Protein 2FS2 (pdb70)

Sequence (262 aa):
SLSHKAWQNAHAYENDACAKALGIDIISDEGFAVVTTVTAQLNGHQSCHGGQLFSLADTAFAYACNSQGLAAVASACTIDFLRPGFAGDTLTATAQVRHQGKQTGVYDIEIVNQQQKTVALFRGKSHRSLSHKAWQNAHAYENDACAKALGIDIISDEGFAVVTTVTAQLNGHQSCHGGQLFSLADTAFAYACNSQGLAAVASACTIDFLRPGFAGDTLTATAQVRHQGKQTGVYDIEIVNQQQKTVALFRGKSHRIGGTIT

B-factor: mean 32.92, std 13.06, range [12.02, 84.63]

InterPro domains:
  IPR003736 Phenylacetic acid degradation-related domain [TIGR00369] (18-130)
  IPR006683 Thioesterase domain [PF03061] (49-122)
  IPR011973 Phenylacetic acid degradation protein PaaD [TIGR02286] (19-132)
  IPR029069 HotDog domain superfamily [SSF54637] (5-131)
  IPR052723 Acyl-coenzyme A thioesterase PaaI [PTHR42856] (1-132)

Radius of gyration: 18.3 Å; Cα contacts (8 Å, |Δi|>4): 613; chains: 2; bounding box: 58×35×48 Å

Organism: Escherichia coli (strain K12) (NCBI:txid83333)

Nearest PDB structures (foldseek):
  1psu-assembly1_A  TM=1.007E+00  e=3.089E-24  Escherichia coli
  2fs2-assembly1_B  TM=8.801E-01  e=6.691E-21  Escherichia coli
  3lbe-assembly1_B  TM=9.607E-01  e=5.695E-11  Streptococcus mutans UA159
  4zrb-assembly2_G  TM=9.697E-01  e=2.089E-10  Streptococcus pneumoniae TIGR4
  4xy5-assembly1_A  TM=9.789E-01  e=3.352E-10  Streptococcus pneumoniae TIGR4

Solvent-accessible surface area: 12978 Å² total

Structure (mmCIF, N/CA/C/O backbone):
data_2FS2
#
_entry.id   2FS2
#
_cell.length_a   69.847
_cell.length_b   69.847
_cell.length_c   117.168
_cell.angle_alpha   90.00
_cell.angle_beta   90.00
_cell.angle_gamma   120.00
#
_symmetry.space_group_name_H-M   'P 31 2 1'
#
loop_
_entity.id
_entity.type
_entity.pdbx_description
1 polymer 'Phenylacetic acid degradation protein paaI'
2 non-polymer 'SULFATE ION'
3 water water
#
loop_
_atom_site.group_PDB
_atom_site.id
_atom_site.type_symbol
_atom_site.label_atom_id
_atom_site.label_alt_id
_atom_site.label_comp_id
_atom_site.label_asym_id
_atom_site.label_entity_id
_atom_site.label_seq_id
_atom_site.pdbx_PDB_ins_code
_atom_site.Cartn_x
_atom_site.Cartn_y
_atom_site.Cartn_z
_atom_site.occupancy
_atom_site.B_iso_or_equiv
_atom_site.auth_seq_id
_atom_site.auth_comp_id
_atom_site.auth_asym_id
_atom_site.auth_atom_id
_atom_site.pdbx_PDB_model_num
ATOM 1 N N . SER A 1 1 ? 23.211 50.643 79.551 1.00 46.68 0 SER A N 1
ATOM 2 C CA . SER A 1 1 ? 23.105 52.173 79.479 1.00 49.48 0 SER A CA 1
ATOM 3 C C . SER A 1 1 ? 21.704 52.746 79.038 1.00 46.84 0 SER A C 1
ATOM 4 O O . SER A 1 1 ? 20.634 52.422 79.632 1.00 45.58 0 SER A O 1
ATOM 7 N N . LEU A 1 2 ? 21.761 53.608 78.008 1.00 43.63 1 LEU A N 1
ATOM 8 C CA . LEU A 1 2 ? 20.667 53.796 77.068 1.00 40.63 1 LEU A CA 1
ATOM 9 C C . LEU A 1 2 ? 20.044 52.447 76.706 1.00 37.24 1 LEU A C 1
ATOM 10 O O . LEU A 1 2 ? 18.845 52.321 76.619 1.00 33.70 1 LEU A O 1
ATOM 15 N N . SER A 1 3 ? 20.881 51.450 76.417 1.00 34.74 2 SER A N 1
ATOM 16 C CA . SER A 1 3 ? 20.282 50.201 75.978 1.00 33.36 2 SER A CA 1
ATOM 17 C C . SER A 1 3 ? 19.621 49.389 77.109 1.00 33.02 2 SER A C 1
ATOM 18 O O . SER A 1 3 ? 18.710 48.518 76.843 1.00 28.72 2 SER A O 1
ATOM 21 N N . HIS A 1 4 ? 20.047 49.690 78.356 1.00 33.13 3 HIS A N 1
ATOM 22 C CA . HIS A 1 4 ? 19.405 49.094 79.533 1.00 33.78 3 HIS A CA 1
ATOM 23 C C . HIS A 1 4 ? 18.023 49.751 79.743 1.00 32.13 3 HIS A C 1
ATOM 24 O O . HIS A 1 4 ? 17.062 49.062 80.029 1.00 31.32 3 HIS A O 1
ATOM 31 N N . LYS A 1 5 ? 17.982 51.067 79.597 1.00 29.79 4 LYS A N 1
ATOM 32 C CA . LYS A 1 5 ? 16.758 51.860 79.717 1.00 31.19 4 LYS A CA 1
ATOM 33 C C . LYS A 1 5 ? 15.774 51.344 78.623 1.00 30.09 4 LYS A C 1
ATOM 34 O O . LYS A 1 5 ? 14.619 51.029 78.957 1.00 30.09 4 LYS A O 1
ATOM 40 N N . ALA A 1 6 ? 16.248 51.232 77.361 1.00 26.84 5 ALA A N 1
ATOM 41 C CA . ALA A 1 6 ? 15.437 50.729 76.276 1.00 26.50 5 ALA A CA 1
ATOM 42 C C . ALA A 1 6 ? 14.956 49.315 76.585 1.00 26.00 5 ALA A C 1
ATOM 43 O O . ALA A 1 6 ? 13.767 48.953 76.384 1.00 22.56 5 ALA A O 1
ATOM 45 N N . TRP A 1 7 ? 15.875 48.487 77.069 1.00 24.08 6 TRP A N 1
ATOM 46 C CA . TRP A 1 7 ? 15.428 47.162 77.484 1.00 25.91 6 TRP A CA 1
ATOM 47 C C . TRP A 1 7 ? 14.271 47.174 78.564 1.00 25.22 6 TRP A C 1
ATOM 48 O O . TRP A 1 7 ? 13.334 46.347 78.523 1.00 27.07 6 TRP A O 1
ATOM 59 N N . GLN A 1 8 ? 14.402 48.020 79.577 1.00 25.16 7 GLN A N 1
ATOM 60 C CA . GLN A 1 8 ? 13.373 48.200 80.641 1.00 26.90 7 GLN A CA 1
ATOM 61 C C . GLN A 1 8 ? 12.002 48.664 80.135 1.00 25.44 7 GLN A C 1
ATOM 62 O O . GLN A 1 8 ? 11.045 48.130 80.538 1.00 24.87 7 GLN A O 1
ATOM 68 N N . ASN A 1 9 ? 11.976 49.673 79.258 1.00 26.18 8 ASN A N 1
ATOM 69 C CA . ASN A 1 9 ? 10.829 50.056 78.452 1.00 26.86 8 ASN A CA 1
ATOM 70 C C . ASN A 1 9 ? 10.164 48.876 77.768 1.00 26.68 8 ASN A C 1
ATOM 71 O O . ASN A 1 9 ? 8.944 48.662 77.897 1.00 27.27 8 ASN A O 1
ATOM 76 N N . ALA A 1 10 ? 10.965 48.079 77.053 1.00 26.30 9 ALA A N 1
ATOM 77 C CA . ALA A 1 10 ? 10.401 47.010 76.274 1.00 26.63 9 ALA A CA 1
ATOM 78 C C . ALA A 1 10 ? 9.896 45.973 77.280 1.00 26.63 9 ALA A C 1
ATOM 79 O O . ALA A 1 10 ? 8.826 45.427 77.104 1.00 25.30 9 ALA A O 1
ATOM 81 N N . HIS A 1 11 ? 10.666 45.741 78.328 1.00 26.61 10 HIS A N 1
ATOM 82 C CA . HIS A 1 11 ? 10.205 44.810 79.363 1.00 28.06 10 HIS A CA 1
ATOM 83 C C . HIS A 1 11 ? 8.869 45.263 80.059 1.00 28.67 10 HIS A C 1
ATOM 84 O O . HIS A 1 11 ? 7.965 44.457 80.269 1.00 26.57 10 HIS A O 1
ATOM 91 N N . ALA A 1 12 ? 8.735 46.558 80.362 1.00 28.03 11 ALA A N 1
ATOM 92 C CA . ALA A 1 12 ? 7.513 47.054 80.991 1.00 28.21 11 ALA A CA 1
ATOM 93 C C . ALA A 1 12 ? 6.320 46.927 80.026 1.00 28.38 11 ALA A C 1
ATOM 94 O O . ALA A 1 12 ? 5.196 46.631 80.435 1.00 28.16 11 ALA A O 1
ATOM 104 N N . TYR A 1 14 ? 6.123 44.598 77.551 1.00 30.45 13 TYR A N 1
ATOM 105 C CA . TYR A 1 14 ? 5.677 43.212 77.497 1.00 31.91 13 TYR A CA 1
ATOM 106 C C . TYR A 1 14 ? 4.780 42.904 78.757 1.00 29.80 13 TYR A C 1
ATOM 107 O O . TYR A 1 14 ? 3.744 42.274 78.717 1.00 26.73 13 TYR A O 1
ATOM 116 N N . GLU A 1 15 ? 5.139 43.410 79.907 1.00 29.45 14 GLU A N 1
ATOM 117 C CA . GLU A 1 15 ? 4.333 42.997 81.025 1.00 31.41 14 GLU A CA 1
ATOM 118 C C . GLU A 1 15 ? 2.918 43.551 80.992 1.00 30.73 14 GLU A C 1
ATOM 119 O O . GLU A 1 15 ? 1.965 42.859 81.387 1.00 28.46 14 GLU A O 1
ATOM 125 N N . ASN A 1 16 ? 2.818 44.795 80.548 1.00 28.69 15 ASN A N 1
ATOM 126 C CA . ASN A 1 16 ? 1.537 45.419 80.494 1.00 29.94 15 ASN A CA 1
ATOM 127 C C . ASN A 1 16 ? 0.654 44.722 79.471 1.00 28.37 15 ASN A C 1
ATOM 128 O O . ASN A 1 16 ? -0.520 44.524 79.709 1.00 28.07 15 ASN A O 1
ATOM 133 N N . ASP A 1 17 ? 1.222 44.346 78.337 1.00 27.91 16 ASP A N 1
ATOM 134 C CA . ASP A 1 17 ? 0.548 43.602 77.302 1.00 29.33 16 ASP A CA 1
ATOM 135 C C . ASP A 1 17 ? 0.081 42.244 77.789 1.00 28.86 16 ASP A C 1
ATOM 136 O O . ASP A 1 17 ? -1.035 41.839 77.449 1.00 29.50 16 ASP A O 1
ATOM 141 N N . ALA A 1 18 ? 0.866 41.549 78.613 1.00 28.91 17 ALA A N 1
ATOM 142 C CA . ALA A 1 18 ? 0.385 40.276 79.130 1.00 29.23 17 ALA A CA 1
ATOM 143 C C . ALA A 1 18 ? -0.818 40.466 80.094 1.00 32.08 17 ALA A C 1
ATOM 144 O O . ALA A 1 18 ? -1.810 39.750 80.048 1.00 33.60 17 ALA A O 1
ATOM 146 N N . CYS A 1 19 ? -0.796 41.469 80.947 1.00 33.52 18 CYS A N 1
ATOM 147 C CA . CYS A 1 19 ? -1.999 41.668 81.721 1.00 35.84 18 CYS A CA 1
ATOM 148 C C . CYS A 1 19 ? -3.230 42.041 80.880 1.00 33.84 18 CYS A C 1
ATOM 149 O O . CYS A 1 19 ? -4.357 41.692 81.229 1.00 33.54 18 CYS A O 1
ATOM 152 N N . ALA A 1 20 ? -3.010 42.776 79.815 1.00 32.48 19 ALA A N 1
ATOM 153 C CA . ALA A 1 20 ? -4.122 43.241 78.989 1.00 33.02 19 ALA A CA 1
ATOM 154 C C . ALA A 1 20 ? -4.724 42.036 78.303 1.00 32.75 19 ALA A C 1
ATOM 155 O O . ALA A 1 20 ? -5.932 41.875 78.280 1.00 32.58 19 ALA A O 1
ATOM 157 N N . LYS A 1 21 ? -3.869 41.231 77.686 1.00 33.08 20 LYS A N 1
ATOM 158 C CA . LYS A 1 21 ? -4.298 39.982 77.090 1.00 35.28 20 LYS A CA 1
ATOM 159 C C . LYS A 1 21 ? -5.180 39.220 78.085 1.00 35.59 20 LYS A C 1
ATOM 160 O O . LYS A 1 21 ? -6.285 38.820 77.752 1.00 36.27 20 LYS A O 1
ATOM 166 N N . ALA A 1 22 ? -4.731 39.101 79.317 1.00 36.93 21 ALA A N 1
ATOM 167 C CA . ALA A 1 22 ? -5.363 38.174 80.238 1.00 38.75 21 ALA A CA 1
ATOM 168 C C . ALA A 1 22 ? -6.663 38.783 80.697 1.00 39.67 21 ALA A C 1
ATOM 169 O O . ALA A 1 22 ? -7.529 38.068 81.228 1.00 41.16 21 ALA A O 1
ATOM 171 N N . LEU A 1 23 ? -6.812 40.095 80.527 1.00 37.42 22 LEU A N 1
ATOM 172 C CA . LEU A 1 23 ? -8.076 40.721 80.900 1.00 36.78 22 LEU A CA 1
ATOM 173 C C . LEU A 1 23 ? -8.996 40.938 79.712 1.00 35.55 22 LEU A C 1
ATOM 174 O O . LEU A 1 23 ? -10.087 41.503 79.910 1.00 37.49 22 LEU A O 1
ATOM 179 N N . GLY A 1 24 ? -8.540 40.655 78.478 1.00 33.26 23 GLY A N 1
ATOM 180 C CA . GLY A 1 24 ? -9.266 41.028 77.275 1.00 32.51 23 GLY A CA 1
ATOM 181 C C . GLY A 1 24 ? -9.299 42.537 76.950 1.00 32.99 23 GLY A C 1
ATOM 182 O O . GLY A 1 24 ? -10.303 43.067 76.488 1.00 31.84 23 GLY A O 1
ATOM 183 N N . ILE A 1 25 ? -8.172 43.228 77.112 1.00 30.39 24 ILE A N 1
ATOM 184 C CA . ILE A 1 25 ? -8.140 44.639 76.900 1.00 27.89 24 ILE A CA 1
ATOM 185 C C . ILE A 1 25 ? -7.407 44.915 75.623 1.00 28.71 24 ILE A C 1
ATOM 186 O O . ILE A 1 25 ? -6.341 44.335 75.352 1.00 27.96 24 ILE A O 1
ATOM 191 N N . ASP A 1 26 ? -8.014 45.726 74.779 1.00 28.32 25 ASP A N 1
ATOM 192 C CA . ASP A 1 26 ? -7.378 46.167 73.545 1.00 30.91 25 ASP A CA 1
ATOM 193 C C . ASP A 1 26 ? -6.979 47.669 73.569 1.00 30.70 25 ASP A C 1
ATOM 194 O O . ASP A 1 26 ? -7.815 48.502 74.051 1.00 29.75 25 ASP A O 1
ATOM 199 N N . ILE A 1 27 ? -5.774 48.006 73.016 1.00 29.94 26 ILE A N 1
ATOM 200 C CA . ILE A 1 27 ? -5.409 49.397 72.737 1.00 27.14 26 ILE A CA 1
ATOM 201 C C . ILE A 1 27 ? -6.108 49.968 71.552 1.00 27.75 26 ILE A C 1
ATOM 202 O O . ILE A 1 27 ? -6.006 49.443 70.492 1.00 27.27 26 ILE A O 1
ATOM 207 N N . ILE A 1 28 ? -6.819 51.095 71.726 1.00 27.06 27 ILE A N 1
ATOM 208 C CA . ILE A 1 28 ? -7.420 51.798 70.614 1.00 29.32 27 ILE A CA 1
ATOM 209 C C . ILE A 1 28 ? -6.622 53.005 70.147 1.00 27.12 27 ILE A C 1
ATOM 210 O O . ILE A 1 28 ? -6.723 53.399 68.994 1.00 27.55 27 ILE A O 1
ATOM 215 N N . SER A 1 29 ? -5.932 53.676 71.051 1.00 26.39 28 SER A N 1
ATOM 216 C CA . SER A 1 29 ? -5.298 54.975 70.688 1.00 25.98 28 SER A CA 1
ATOM 217 C C . SER A 1 29 ? -4.283 55.251 71.788 1.00 25.22 28 SER A C 1
ATOM 218 O O . SER A 1 29 ? -4.491 54.937 72.965 1.00 23.84 28 SER A O 1
ATOM 229 N N . ASP A 1 31 ? -0.578 57.698 72.790 1.00 19.94 30 ASP A N 1
ATOM 230 C CA . ASP A 1 31 ? 0.335 58.697 72.388 1.00 21.31 30 ASP A CA 1
ATOM 231 C C . ASP A 1 31 ? 0.921 59.234 73.632 1.00 20.50 30 ASP A C 1
ATOM 232 O O . ASP A 1 31 ? 0.739 58.688 74.667 1.00 20.85 30 ASP A O 1
ATOM 237 N N . GLU A 1 32 ? 1.655 60.312 73.520 1.00 22.05 31 GLU A N 1
ATOM 238 C CA . GLU A 1 32 ? 2.482 60.756 74.606 1.00 23.39 31 GLU A CA 1
ATOM 239 C C . GLU A 1 32 ? 1.624 61.128 75.816 1.00 23.38 31 GLU A C 1
ATOM 240 O O . GLU A 1 32 ? 0.916 62.029 75.750 1.00 22.58 31 GLU A O 1
ATOM 246 N N . GLY A 1 33 ? 1.696 60.331 76.872 1.00 22.40 32 GLY A N 1
ATOM 247 C CA . GLY A 1 33 ? 1.075 60.594 78.135 1.00 22.36 32 GLY A CA 1
ATOM 248 C C . GLY A 1 33 ? -0.390 60.202 78.149 1.00 22.25 32 GLY A C 1
ATOM 249 O O . GLY A 1 33 ? -1.086 60.556 79.028 1.00 22.36 32 GLY A O 1
ATOM 250 N N . PHE A 1 34 ? -0.864 59.468 77.154 1.00 22.32 33 PHE A N 1
ATOM 251 C CA . PHE A 1 34 ? -2.237 58.984 77.251 1.00 20.75 33 PHE A CA 1
ATOM 252 C C . PHE A 1 34 ? -2.473 57.686 76.527 1.00 18.63 33 PHE A C 1
ATOM 253 O O . PHE A 1 34 ? -1.764 57.358 75.605 1.00 18.63 33 PHE A O 1
ATOM 261 N N . ALA A 1 35 ? -3.506 56.995 76.958 1.00 17.62 34 ALA A N 1
ATOM 262 C CA . ALA A 1 35 ? -3.908 55.736 76.309 1.00 18.02 34 ALA A CA 1
ATOM 26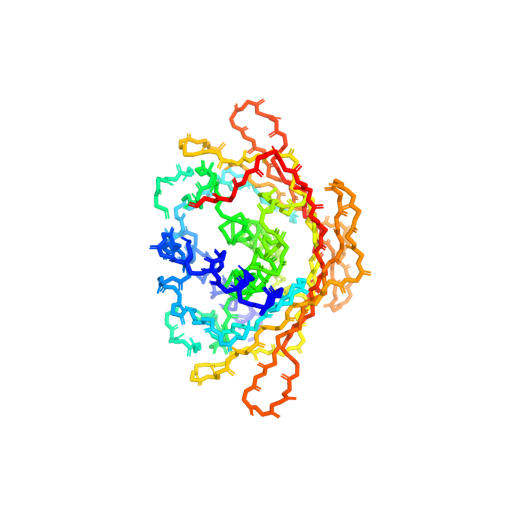3 C C . ALA A 1 35 ? -5.419 55.517 76.496 1.00 17.48 34 ALA A C 1
ATOM 264 O O . ALA A 1 35 ? -5.995 55.784 77.540 1.00 20.10 34 ALA A O 1
ATOM 266 N N . VAL A 1 36 ? -6.020 54.994 75.478 1.00 18.79 35 VAL A N 1
ATOM 267 C CA . VAL A 1 36 ? -7.441 54.696 75.420 1.00 18.16 35 VAL A CA 1
ATOM 268 C C . VAL A 1 36 ? -7.464 53.185 75.117 1.00 18.22 35 VAL A C 1
ATOM 269 O O . VAL A 1 36 ? -6.912 52.782 74.118 1.00 19.68 35 VAL A O 1
ATOM 273 N N . VAL A 1 37 ? -7.978 52.356 76.015 1.00 19.43 36 VAL A N 1
ATOM 274 C CA . VAL A 1 37 ? -8.066 50.923 75.825 1.00 20.69 36 VAL A CA 1
ATOM 275 C C . VAL A 1 37 ? -9.568 50.501 75.965 1.00 23.44 36 VAL A C 1
ATOM 276 O O . VAL A 1 37 ? -10.363 51.289 76.502 1.00 24.05 36 VAL A O 1
ATOM 280 N N . THR A 1 38 ? -9.958 49.351 75.426 1.00 22.93 37 THR A N 1
ATOM 281 C CA . THR A 1 38 ? -11.356 48.886 75.594 1.00 27.61 37 THR A CA 1
ATOM 282 C C . THR A 1 38 ? -11.365 47.502 76.133 1.00 25.97 37 THR A C 1
ATOM 283 O O . THR A 1 38 ? -10.388 46.730 75.939 1.00 25.87 37 THR A O 1
ATOM 295 N N . THR A 1 40 ? -14.720 44.459 76.803 1.00 27.51 39 THR A N 1
ATOM 296 C CA . THR A 1 40 ? -16.118 43.938 77.011 1.00 30.53 39 THR A CA 1
ATOM 297 C C . THR A 1 40 ? -16.369 43.231 78.355 1.00 29.04 39 THR A C 1
ATOM 298 O O . THR A 1 40 ? -15.659 42.301 78.695 1.00 29.31 39 THR A O 1
ATOM 302 N N . VAL A 1 41 ? -17.407 43.613 79.079 1.00 27.99 40 VAL A N 1
ATOM 303 C CA . VAL A 1 41 ? -17.768 42.960 80.307 1.00 27.11 40 VAL A CA 1
ATOM 304 C C . VAL A 1 41 ? -18.387 41.616 79.872 1.00 28.75 40 VAL A C 1
ATOM 305 O O . VAL A 1 41 ? -19.216 41.601 78.960 1.00 27.38 40 VAL A O 1
ATOM 309 N N . THR A 1 42 ? -17.920 40.529 80.452 1.00 30.28 41 THR A N 1
ATOM 310 C CA . THR A 1 42 ? -18.448 39.174 80.182 1.00 34.22 41 THR A CA 1
ATOM 311 C C . THR A 1 42 ? -19.173 38.719 81.437 1.00 35.95 41 THR A C 1
ATOM 312 O O . THR A 1 42 ? -19.023 39.311 82.511 1.00 37.30 41 THR A O 1
ATOM 316 N N . ALA A 1 43 ? -19.946 37.651 81.340 1.00 38.81 42 ALA A N 1
ATOM 317 C CA . ALA A 1 43 ? -20.804 37.264 82.458 1.00 40.81 42 ALA A CA 1
ATOM 318 C C . ALA A 1 43 ? -19.923 36.771 83.623 1.00 41.96 42 ALA A C 1
ATOM 319 O O . ALA A 1 43 ? -20.338 36.753 84.786 1.00 41.73 42 ALA A O 1
ATOM 321 N N . GLN A 1 44 ? -18.685 36.410 83.302 1.00 43.72 43 GLN A N 1
ATOM 322 C CA . GLN A 1 44 ? -17.712 35.971 84.331 1.00 46.85 43 GLN A CA 1
ATOM 323 C C . GLN A 1 44 ? -17.226 37.101 85.253 1.00 46.80 43 GLN A C 1
ATOM 324 O O . GLN A 1 44 ? -16.522 36.853 86.243 1.00 47.67 43 GLN A O 1
ATOM 338 N N . LEU A 1 46 ? -19.353 39.460 86.575 1.00 46.90 45 LEU A N 1
ATOM 339 C CA . LEU A 1 46 ? -20.462 40.037 87.318 1.00 48.37 45 LEU A CA 1
ATOM 340 C C . LEU A 1 46 ? -20.464 39.737 88.825 1.00 50.32 45 LEU A C 1
ATOM 341 O O . LEU A 1 46 ? -20.196 38.639 89.275 1.00 50.40 45 LEU A O 1
ATOM 346 N N . ASN A 1 47 ? -20.805 40.741 89.604 1.00 52.57 46 ASN A N 1
ATOM 347 C CA . ASN A 1 47 ? -21.034 40.522 91.019 1.00 54.99 46 ASN A CA 1
ATOM 348 C C . ASN A 1 47 ? -22.504 40.066 91.155 1.00 56.75 46 ASN A C 1
ATOM 349 O O . ASN A 1 47 ? -23.151 39.749 90.120 1.00 57.58 46 ASN A O 1
ATOM 354 N N . GLY A 1 48 ? -23.039 40.091 92.389 1.00 58.17 47 GLY A N 1
ATOM 355 C CA . GLY A 1 48 ? -24.359 39.540 92.694 1.00 58.73 47 GLY A CA 1
ATOM 356 C C . GLY A 1 48 ? -25.507 40.400 92.200 1.00 59.97 47 GLY A C 1
ATOM 357 O O . GLY A 1 48 ? -26.653 39.924 92.063 1.00 60.42 47 GLY A O 1
ATOM 358 N N . HIS A 1 49 ? -25.213 41.674 91.931 1.00 59.91 48 HIS A N 1
ATOM 359 C CA . HIS A 1 49 ? -26.203 42.579 91.344 1.00 59.36 48 HIS A CA 1
ATOM 360 C C . HIS A 1 49 ? -26.100 42.616 89.804 1.00 57.98 48 HIS A C 1
ATOM 361 O O . HIS A 1 49 ? -26.681 43.494 89.152 1.00 58.37 48 HIS A O 1
ATOM 368 N N . GLN A 1 50 ? -25.393 41.631 89.234 1.00 56.07 49 GLN A N 1
ATOM 369 C CA . GLN A 1 50 ? -25.170 41.508 87.791 1.00 54.00 49 GLN A CA 1
ATOM 370 C C . GLN A 1 50 ? -24.478 42.744 87.127 1.00 52.11 49 GLN A C 1
ATOM 371 O O . GLN A 1 50 ? -24.800 43.140 86.009 1.00 52.43 49 GLN A O 1
ATOM 377 N N . SER A 1 51 ? -23.530 43.366 87.834 1.00 48.69 50 SER A N 1
ATOM 378 C CA . SER A 1 51 ? -22.664 44.337 87.197 1.00 44.96 50 SER A CA 1
ATOM 379 C C . SER A 1 51 ? -21.180 44.040 87.425 1.00 42.62 50 SER A C 1
ATOM 380 O O . SER A 1 51 ? -20.766 43.171 88.217 1.00 40.94 50 SER A O 1
ATOM 383 N N . CYS A 1 52 ? -20.393 44.725 86.636 1.00 38.68 51 CYS A N 1
ATOM 384 C CA . CYS A 1 52 ? -18.975 44.499 86.668 1.00 38.43 51 CYS A CA 1
ATOM 385 C C . CYS A 1 52 ? -18.436 44.663 88.129 1.00 35.86 51 CYS A C 1
ATOM 386 O O . CYS A 1 52 ? -18.781 45.616 88.821 1.00 34.76 51 CYS A O 1
ATOM 389 N N . HIS A 1 53 ? -17.696 43.700 88.630 1.00 34.63 52 HIS A N 1
ATOM 390 C CA . HIS A 1 53 ? -17.093 43.952 89.927 1.00 36.09 52 HIS A CA 1
ATOM 391 C C . HIS A 1 53 ? -16.033 45.084 89.944 1.00 33.97 52 HIS A C 1
ATOM 392 O O . HIS A 1 53 ? -15.313 45.307 88.950 1.00 33.01 52 HIS A O 1
ATOM 399 N N . GLY A 1 54 ? -16.102 45.921 90.972 1.00 31.89 53 GLY A N 1
ATOM 400 C CA . GLY A 1 54 ? -15.158 46.981 91.152 1.00 31.06 53 GLY A CA 1
ATOM 401 C C . GLY A 1 54 ? -13.697 46.605 90.912 1.00 30.84 53 GLY A C 1
ATOM 402 O O . GLY A 1 54 ? -12.988 47.419 90.455 1.00 32.00 53 GLY A O 1
ATOM 403 N N . GLY A 1 55 ? -13.261 45.373 91.121 1.00 30.09 54 GLY A N 1
ATOM 404 C CA . GLY A 1 55 ? -11.877 45.002 90.904 1.00 29.75 54 GLY A CA 1
ATOM 405 C C . GLY A 1 55 ? -11.511 44.762 89.481 1.00 30.46 54 GLY A C 1
ATOM 406 O O . GLY A 1 55 ? -10.323 44.842 89.076 1.00 29.75 54 GLY A O 1
ATOM 407 N N . GLN A 1 56 ? -12.509 44.467 88.665 1.00 30.11 55 GLN A N 1
ATOM 408 C CA . GLN A 1 56 ? -12.226 44.436 87.244 1.00 30.79 55 GLN A CA 1
ATOM 409 C C . GLN A 1 56 ? -12.183 45.838 86.711 1.00 28.88 55 GLN A C 1
ATOM 410 O O . GLN A 1 56 ? -11.309 46.165 85.896 1.00 29.00 55 GLN A O 1
ATOM 416 N N . LEU A 1 57 ? -13.134 46.679 87.119 1.00 24.65 56 LEU A N 1
ATOM 417 C CA . LEU A 1 57 ? -13.030 48.047 86.721 1.00 25.27 56 LEU A CA 1
ATOM 418 C C . LEU A 1 57 ? -11.641 48.584 87.154 1.00 24.56 56 LEU A C 1
ATOM 419 O O . LEU A 1 57 ? -11.060 49.348 86.451 1.00 23.79 56 LEU A O 1
ATOM 424 N N . PHE A 1 58 ? -11.166 48.227 88.337 1.00 24.02 57 PHE A N 1
ATOM 425 C CA . PHE A 1 58 ? -9.916 48.827 88.849 1.00 24.62 57 PHE A CA 1
ATOM 426 C C . PHE A 1 58 ? -8.767 48.339 87.959 1.00 24.21 57 PHE A C 1
ATOM 427 O O . PHE A 1 58 ? -7.891 49.154 87.544 1.00 26.57 57 PHE A O 1
ATOM 435 N N . SER A 1 59 ? -8.820 47.089 87.521 1.00 20.25 58 SER A N 1
ATOM 436 C CA . SER A 1 59 ? -7.789 46.577 86.613 1.00 22.71 58 SER A CA 1
ATOM 437 C C . SER A 1 59 ? -7.766 47.127 85.251 1.00 21.81 58 SER A C 1
ATOM 438 O O . SER A 1 59 ? -6.701 47.249 84.594 1.00 21.12 58 SER A O 1
ATOM 441 N N . LEU A 1 60 ? -8.946 47.346 84.722 1.00 21.89 59 LEU A N 1
ATOM 442 C CA . LEU A 1 60 ? -9.063 47.930 83.434 1.00 20.34 59 LEU A CA 1
ATOM 443 C C . LEU A 1 60 ? -8.405 49.346 83.529 1.00 20.79 59 LEU A C 1
ATOM 444 O O . LEU A 1 60 ? -7.492 49.668 82.725 1.00 18.72 59 LEU A O 1
ATOM 449 N N . ALA A 1 61 ? -8.825 50.140 84.501 1.00 19.80 60 ALA A N 1
ATOM 450 C CA . ALA A 1 61 ? -8.180 51.454 84.732 1.00 19.98 60 ALA A CA 1
ATOM 451 C C . ALA A 1 61 ? -6.630 51.358 85.010 1.00 20.36 60 ALA A C 1
ATOM 452 O O . ALA A 1 61 ? -5.891 52.124 84.463 1.00 20.75 60 ALA A O 1
ATOM 454 N N . ASP A 1 62 ? -6.169 50.482 85.896 1.00 21.78 61 ASP A N 1
ATOM 455 C CA . ASP A 1 62 ? -4.723 50.190 86.091 1.00 23.99 61 ASP A CA 1
ATOM 456 C C . ASP A 1 62 ? -3.938 49.859 84.799 1.00 24.46 61 ASP A C 1
ATOM 457 O O . ASP A 1 62 ? -2.811 50.308 84.579 1.00 23.02 61 ASP A O 1
ATOM 462 N N . THR A 1 63 ? -4.536 49.089 83.919 1.00 23.36 62 THR A N 1
ATOM 463 C CA . THR A 1 63 ? -3.885 48.770 82.717 1.00 22.18 62 THR A CA 1
ATOM 464 C C . THR A 1 63 ? -3.806 50.009 81.828 1.00 21.65 62 THR A C 1
ATOM 465 O O . THR A 1 63 ? -2.768 50.200 81.148 1.00 18.65 62 THR A O 1
ATOM 469 N N . ALA A 1 64 ? -4.899 50.794 81.727 1.00 19.48 63 ALA A N 1
ATOM 470 C CA . ALA A 1 64 ? -4.832 52.071 80.906 1.00 19.49 63 ALA A CA 1
ATOM 471 C C . ALA A 1 64 ? -3.748 53.004 81.434 1.00 19.19 63 ALA A C 1
ATOM 472 O O . ALA A 1 64 ? -2.979 53.654 80.707 1.00 18.08 63 ALA A O 1
ATOM 474 N N . PHE A 1 65 ? -3.681 53.040 82.736 1.00 20.97 64 PHE A N 1
ATOM 475 C CA . PHE A 1 65 ? -2.683 53.861 83.441 1.00 22.84 64 PHE A CA 1
ATOM 476 C C . PHE A 1 65 ? -1.224 53.377 83.122 1.00 21.76 64 PHE A C 1
ATOM 477 O O . PHE A 1 65 ? -0.364 54.194 82.842 1.00 20.61 64 PHE A O 1
ATOM 485 N N . ALA A 1 66 ? -0.951 52.102 83.297 1.00 20.42 65 ALA A N 1
ATOM 486 C CA . ALA A 1 66 ? 0.320 51.541 82.892 1.00 19.17 65 ALA A CA 1
ATOM 487 C C . ALA A 1 66 ? 0.641 51.908 81.460 1.00 19.96 65 ALA A C 1
ATOM 488 O O . ALA A 1 66 ? 1.785 52.305 81.201 1.00 21.68 65 ALA A O 1
ATOM 490 N N . TYR A 1 67 ? -0.312 51.810 80.513 1.00 18.58 66 TYR A N 1
ATOM 491 C CA . TYR A 1 67 ? -0.009 52.146 79.176 1.00 18.58 66 TYR A CA 1
ATOM 492 C C . TYR A 1 67 ? 0.281 53.649 79.071 1.00 18.67 66 TYR A C 1
ATOM 493 O O . TYR A 1 67 ? 1.055 54.020 78.266 1.00 18.95 66 TYR A O 1
ATOM 502 N N . ALA A 1 68 ? -0.418 54.509 79.775 1.00 16.24 67 ALA A N 1
ATOM 503 C CA . ALA A 1 68 ? -0.071 55.945 79.699 1.00 19.39 67 ALA A CA 1
ATOM 504 C C . ALA A 1 68 ? 1.398 56.232 80.277 1.00 19.61 67 ALA A C 1
ATOM 505 O O . ALA A 1 68 ? 2.078 57.110 79.748 1.00 21.72 67 ALA A O 1
ATOM 507 N N . CYS A 1 69 ? 1.812 55.591 81.354 1.00 19.46 68 CYS A N 1
ATOM 508 C CA . CYS A 1 69 ? 3.191 55.682 81.882 1.00 23.96 68 CYS A CA 1
ATOM 509 C C . CYS A 1 69 ? 4.232 55.253 80.808 1.00 25.45 68 CYS A C 1
ATOM 510 O O . CYS A 1 69 ? 5.095 55.999 80.439 1.00 27.54 68 CYS A O 1
ATOM 513 N N . ASN A 1 70 ? 4.111 54.022 80.379 1.00 26.38 69 ASN A N 1
ATOM 514 C CA . ASN A 1 70 ? 4.772 53.450 79.249 1.00 29.56 69 ASN A CA 1
ATOM 515 C C . ASN A 1 70 ? 4.803 54.157 77.880 1.00 28.72 69 ASN A C 1
ATOM 516 O O . ASN A 1 70 ? 5.818 53.945 77.166 1.00 27.04 69 ASN A O 1
ATOM 521 N N . SER A 1 71 ? 3.743 54.930 77.496 1.00 24.46 70 SER A N 1
ATOM 522 C CA . SER A 1 71 ? 3.857 55.765 76.332 1.00 23.33 70 SER A CA 1
ATOM 523 C C . SER A 1 71 ? 5.134 56.660 76.472 1.00 23.93 70 SER A C 1
ATOM 524 O O . SER A 1 7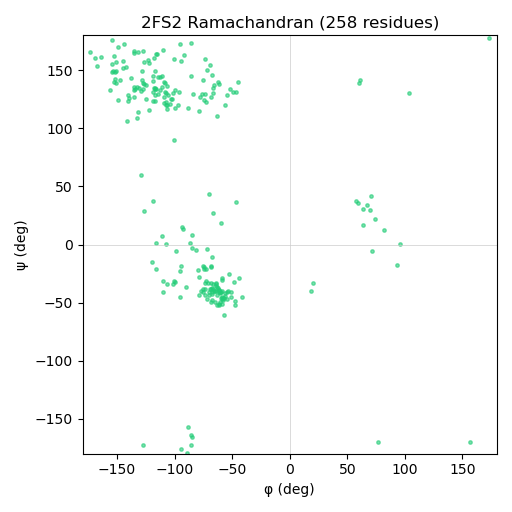1 ? 5.680 57.102 75.489 1.00 23.04 70 SER A O 1
ATOM 527 N N . GLN A 1 72 ? 5.614 56.958 77.656 1.00 25.09 71 GLN A N 1
ATOM 528 C CA . GLN A 1 72 ? 6.731 57.906 77.648 1.00 26.88 71 GLN A CA 1
ATOM 529 C C . GLN A 1 72 ? 7.869 57.309 78.417 1.00 27.46 71 GLN A C 1
ATOM 530 O O . GLN A 1 72 ? 8.634 58.030 78.956 1.00 29.35 71 GLN A O 1
ATOM 536 N N . GLY A 1 73 ? 7.991 56.009 78.461 1.00 27.27 72 GLY A N 1
ATOM 537 C CA . GLY A 1 73 ? 9.063 55.391 79.203 1.00 28.72 72 GLY A CA 1
ATOM 538 C C . GLY A 1 73 ? 9.181 55.649 80.691 1.00 31.12 72 GLY A C 1
ATOM 539 O O . GLY A 1 73 ? 10.328 55.694 81.199 1.00 29.54 72 GLY A O 1
ATOM 540 N N . LEU A 1 74 ? 8.049 55.773 81.411 1.00 30.64 73 LEU A N 1
ATOM 541 C CA . LEU A 1 74 ? 8.060 56.275 82.789 1.00 32.05 73 LEU A CA 1
ATOM 542 C C . LEU A 1 74 ? 7.292 55.286 83.597 1.00 33.73 73 LEU A C 1
ATOM 543 O O . LEU A 1 74 ? 6.213 55.597 84.206 1.00 35.64 73 LEU A O 1
ATOM 548 N N . ALA A 1 75 ? 7.804 54.091 83.577 1.00 32.69 74 ALA A N 1
ATOM 549 C CA . ALA A 1 75 ? 7.274 53.004 84.356 1.00 32.62 74 ALA A CA 1
ATOM 550 C C . ALA A 1 75 ? 7.060 53.407 85.848 1.00 31.36 74 ALA A C 1
ATOM 551 O O . ALA A 1 75 ? 7.933 53.991 86.514 1.00 32.21 74 ALA A O 1
ATOM 553 N N . ALA A 1 76 ? 5.883 53.104 86.371 1.00 30.06 75 ALA A N 1
ATOM 554 C CA . ALA A 1 76 ? 5.475 53.640 87.687 1.00 28.56 75 ALA A CA 1
ATOM 555 C C . ALA A 1 76 ? 4.505 52.653 88.309 1.00 29.20 75 ALA A C 1
ATOM 556 O O . ALA A 1 76 ? 3.968 51.830 87.617 1.00 29.65 75 ALA A O 1
ATOM 558 N N . VAL A 1 77 ? 4.295 52.742 89.610 1.00 31.45 76 VAL A N 1
ATOM 559 C CA . VAL A 1 77 ? 3.183 52.060 90.288 1.00 32.20 76 VAL A CA 1
ATOM 560 C C . VAL A 1 77 ? 2.291 53.109 90.906 1.00 31.36 76 VAL A C 1
ATOM 561 O O . VAL A 1 77 ? 2.697 54.254 91.088 1.00 31.93 76 VAL A O 1
ATOM 565 N N . ALA A 1 78 ? 1.069 52.707 91.196 1.00 29.69 77 ALA A N 1
ATOM 566 C CA . ALA A 1 78 ? 0.179 53.545 91.884 1.00 27.81 77 ALA A CA 1
ATOM 567 C C . ALA A 1 78 ? 0.476 53.388 93.347 1.00 27.59 77 ALA A C 1
ATOM 568 O O . ALA A 1 78 ? 0.585 52.258 93.907 1.00 28.17 77 ALA A O 1
ATOM 570 N N . SER A 1 79 ? 0.635 54.539 93.978 1.00 25.25 78 SER A N 1
ATOM 571 C CA . SER A 1 79 ? 0.652 54.617 95.409 1.00 24.12 78 SER A CA 1
ATOM 572 C C . SER A 1 79 ? -0.729 54.970 96.081 1.00 22.04 78 SER A C 1
ATOM 573 O O . SER A 1 79 ? -0.924 54.690 97.248 1.00 20.26 78 SER A O 1
ATOM 576 N N . ALA A 1 80 ? -1.639 55.601 95.351 1.00 21.68 79 ALA A N 1
ATOM 577 C CA . ALA A 1 80 ? -2.925 55.941 95.944 1.00 21.63 79 ALA A CA 1
ATOM 578 C C . ALA A 1 80 ? -3.857 56.016 94.760 1.00 23.47 79 ALA A C 1
ATOM 579 O O . ALA A 1 80 ? -3.418 56.237 93.632 1.00 23.57 79 ALA A O 1
ATOM 581 N N . CYS A 1 81 ? -5.156 55.819 94.990 1.00 24.35 80 CYS A N 1
ATOM 582 C CA . CYS A 1 81 ? -6.138 55.960 93.893 1.00 26.40 80 CYS A CA 1
ATOM 583 C C . CYS A 1 81 ? -7.466 56.388 94.472 1.00 23.59 80 CYS A C 1
ATOM 584 O O . CYS A 1 81 ? -7.811 55.975 95.552 1.00 23.54 80 CYS A O 1
ATOM 587 N N . THR A 1 82 ? -8.145 57.292 93.823 1.00 24.18 81 THR A N 1
ATOM 588 C CA . THR A 1 82 ? -9.538 57.682 94.234 1.00 24.23 81 THR A CA 1
ATOM 589 C C . THR A 1 82 ? -10.443 57.345 93.076 1.00 22.92 81 THR A C 1
ATOM 590 O O . THR A 1 82 ? -10.029 57.483 91.956 1.00 20.74 81 THR A O 1
ATOM 594 N N . ILE A 1 83 ? -11.649 56.825 93.342 1.00 23.49 82 ILE A N 1
ATOM 595 C CA . ILE A 1 83 ? -12.578 56.282 92.297 1.00 23.90 82 ILE A CA 1
ATOM 596 C C . ILE A 1 83 ? -13.978 56.710 92.658 1.00 23.42 82 ILE A C 1
ATOM 597 O O . ILE A 1 83 ? -14.292 56.604 93.787 1.00 20.56 82 ILE A O 1
ATOM 602 N N . ASP A 1 84 ? -14.683 57.359 91.723 1.00 23.58 83 ASP A N 1
ATOM 603 C CA . ASP A 1 84 ? -16.144 57.551 91.793 1.00 24.94 83 ASP A CA 1
ATOM 604 C C . ASP A 1 84 ? -16.825 56.566 90.859 1.00 23.31 83 ASP A C 1
ATOM 605 O O . ASP A 1 84 ? -16.510 56.545 89.669 1.00 23.43 83 ASP A O 1
ATOM 610 N N . PHE A 1 85 ? -17.772 55.758 91.347 1.00 22.63 84 PHE A N 1
ATOM 611 C CA . PHE A 1 85 ? -18.495 54.812 90.439 1.00 23.65 84 PHE A CA 1
ATOM 612 C C . PHE A 1 85 ? -19.805 55.535 90.088 1.00 25.28 84 PHE A C 1
ATOM 613 O O . PHE A 1 85 ? -20.515 55.931 91.021 1.00 27.33 84 PHE A O 1
ATOM 621 N N . LEU A 1 86 ? -20.104 55.832 88.821 1.00 26.04 85 LEU A N 1
ATOM 622 C CA . LEU A 1 86 ? -21.324 56.621 88.526 1.00 25.46 85 LEU A CA 1
ATOM 623 C C . LEU A 1 86 ? -22.497 55.766 88.038 1.00 27.13 85 LEU A C 1
ATOM 624 O O . LEU A 1 86 ? -23.638 56.149 88.258 1.00 27.91 85 LEU A O 1
ATOM 629 N N . ARG A 1 87 ? -22.193 54.696 87.304 1.00 27.85 86 ARG A N 1
ATOM 630 C CA . ARG A 1 87 ? -23.158 53.774 86.706 1.00 30.60 86 ARG A CA 1
ATOM 631 C C . ARG A 1 87 ? -22.448 52.453 86.653 1.00 31.47 86 ARG A C 1
ATOM 632 O O . ARG A 1 87 ? -21.228 52.403 86.384 1.00 32.03 86 ARG A O 1
ATOM 640 N N . PRO A 1 88 ? -23.217 51.375 86.759 1.00 30.26 87 PRO A N 1
ATOM 641 C CA . PRO A 1 88 ? -22.590 50.042 86.690 1.00 29.34 87 PRO A CA 1
ATOM 642 C C . PRO A 1 88 ? -22.187 49.738 85.286 1.00 28.42 87 PRO A C 1
ATOM 643 O O . PRO A 1 88 ? -22.683 50.326 84.375 1.00 27.19 87 PRO A O 1
ATOM 647 N N . GLY A 1 89 ? -21.261 48.801 85.098 1.00 27.79 88 GLY A N 1
ATOM 648 C CA . GLY A 1 89 ? -20.997 48.298 83.791 1.00 27.98 88 GLY A CA 1
ATOM 649 C C . GLY A 1 89 ? -21.582 46.894 83.731 1.00 30.21 88 GLY A C 1
ATOM 650 O O . GLY A 1 89 ? -21.149 46.007 84.463 1.00 29.32 88 GLY A O 1
ATOM 651 N N . PHE A 1 90 ? -22.512 46.693 82.805 1.00 28.40 89 PHE A N 1
ATOM 652 C CA . PHE A 1 90 ? -23.240 45.436 82.726 1.00 27.35 89 PHE A CA 1
ATOM 653 C C . PHE A 1 90 ? -22.600 44.528 81.777 1.00 26.18 89 PHE A C 1
ATOM 654 O O . PHE A 1 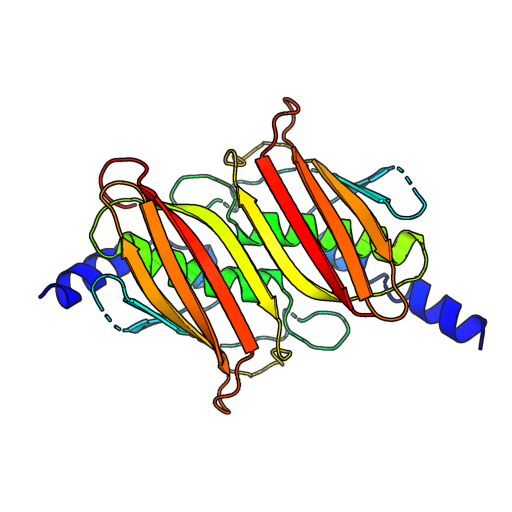90 ? -21.825 44.971 80.884 1.00 26.98 89 PHE A O 1
ATOM 662 N N . ALA A 1 91 ? -22.877 43.250 81.957 1.00 25.53 90 ALA A N 1
ATOM 663 C CA . ALA A 1 91 ? -22.496 42.248 80.947 1.00 24.38 90 ALA A CA 1
ATOM 664 C C . ALA A 1 91 ? -22.856 42.745 79.537 1.00 24.35 90 ALA A C 1
ATOM 665 O O . ALA A 1 91 ? -23.866 43.489 79.336 1.00 24.01 90 ALA A O 1
ATOM 667 N N . GLY A 1 92 ? -21.948 42.470 78.619 1.00 21.73 91 GLY A N 1
ATOM 668 C CA . GLY A 1 92 ? -21.961 43.003 77.284 1.00 22.62 91 GLY A CA 1
ATOM 669 C C . GLY A 1 92 ? -21.640 44.467 77.012 1.00 24.27 91 GLY A C 1
ATOM 670 O O . GLY A 1 92 ? -21.562 44.843 75.829 1.00 26.02 91 GLY A O 1
ATOM 671 N N . ASP A 1 93 ? -21.454 45.312 78.024 1.00 23.71 92 ASP A N 1
ATOM 672 C CA . ASP A 1 93 ? -21.033 46.690 77.704 1.00 24.45 92 ASP A CA 1
ATOM 673 C C . ASP A 1 93 ? -19.588 46.632 77.235 1.00 23.53 92 ASP A C 1
ATOM 674 O O . ASP A 1 93 ? -18.845 45.781 77.646 1.00 24.35 92 ASP A O 1
ATOM 679 N N . THR A 1 94 ? -19.224 47.559 76.373 1.00 24.55 93 THR A N 1
ATOM 680 C CA . THR A 1 94 ? -17.890 47.780 75.913 1.00 26.92 93 THR A CA 1
ATOM 681 C C . THR A 1 94 ? -17.509 49.060 76.614 1.00 26.44 93 THR A C 1
ATOM 682 O O . THR A 1 94 ? -18.189 50.120 76.438 1.00 26.21 93 THR A O 1
ATOM 686 N N . LEU A 1 95 ? -16.452 48.932 77.401 1.00 23.66 94 LEU A N 1
ATOM 687 C CA . LEU A 1 95 ? -16.026 49.950 78.311 1.00 25.14 94 LEU A CA 1
ATOM 688 C C . LEU A 1 95 ? -14.724 50.445 77.719 1.00 25.80 94 LEU A C 1
ATOM 689 O O . LEU A 1 95 ? -13.887 49.622 77.308 1.00 25.52 94 LEU A O 1
ATOM 694 N N . THR A 1 96 ? -14.574 51.773 77.688 1.00 24.96 95 THR A N 1
ATOM 695 C CA . THR A 1 96 ? -13.390 52.433 77.175 1.00 26.35 95 THR A CA 1
ATOM 696 C C . THR A 1 96 ? -12.756 53.187 78.312 1.00 24.55 95 THR A C 1
ATOM 697 O O . THR A 1 96 ? -13.374 54.026 78.933 1.00 22.83 95 THR A O 1
ATOM 701 N N . ALA A 1 97 ? -11.515 52.893 78.579 1.00 22.83 96 ALA A N 1
ATOM 702 C CA . ALA A 1 97 ? -10.889 53.559 79.659 1.00 22.43 96 ALA A CA 1
ATOM 703 C C . ALA A 1 97 ? -9.883 54.503 78.990 1.00 23.88 96 ALA A C 1
ATOM 704 O O . ALA A 1 97 ? -9.077 54.056 78.178 1.00 23.07 96 ALA A O 1
ATOM 706 N N . THR A 1 98 ? -9.983 55.806 79.235 1.00 24.36 97 THR A N 1
ATOM 707 C CA . THR A 1 98 ? -8.855 56.760 78.871 1.00 24.46 97 THR A CA 1
ATOM 708 C C . THR A 1 98 ? -7.984 57.216 80.043 1.00 22.05 97 THR A C 1
ATOM 709 O O . THR A 1 98 ? -8.470 57.732 81.054 1.00 20.29 97 THR A O 1
ATOM 713 N N . ALA A 1 99 ? -6.671 57.024 79.932 1.00 21.56 98 ALA A N 1
ATOM 714 C CA . ALA A 1 99 ? -5.824 57.508 80.973 1.00 19.43 98 ALA A CA 1
ATOM 715 C C . ALA A 1 99 ? -4.987 58.663 80.463 1.00 19.59 98 ALA A C 1
ATOM 716 O O . ALA A 1 99 ? -4.514 58.625 79.349 1.00 20.87 98 ALA A O 1
ATOM 718 N N . GLN A 1 100 ? -4.710 59.646 81.304 1.00 21.44 99 GLN A N 1
ATOM 719 C CA . GLN A 1 100 ? -4.073 60.905 80.861 1.00 22.16 99 GLN A CA 1
ATOM 720 C C . GLN A 1 100 ? -3.226 61.452 81.997 1.00 22.15 99 GLN A C 1
ATOM 721 O O . GLN A 1 100 ? -3.724 61.719 83.101 1.00 22.30 99 GLN A O 1
ATOM 727 N N . VAL A 1 101 ? -1.946 61.680 81.713 1.00 19.11 100 VAL A N 1
ATOM 728 C CA . VAL A 1 101 ? -1.126 62.221 82.722 1.00 19.09 100 VAL A CA 1
ATOM 729 C C . VAL A 1 101 ? -1.588 63.692 83.046 1.00 19.86 100 VAL A C 1
ATOM 730 O O . VAL A 1 101 ? -1.855 64.489 82.134 1.00 20.23 100 VAL A O 1
ATOM 734 N N . ARG A 1 102 ? -1.697 64.023 84.297 1.00 18.64 101 ARG A N 1
ATOM 735 C CA . ARG A 1 102 ? -2.080 65.393 84.632 1.00 23.92 101 ARG A CA 1
ATOM 736 C C . ARG A 1 102 ? -0.915 66.158 85.244 1.00 23.70 101 ARG A C 1
ATOM 737 O O . ARG A 1 102 ? -0.896 67.345 85.154 1.00 26.74 101 ARG A O 1
ATOM 745 N N . HIS A 1 103 ? -0.048 65.472 85.952 1.00 23.68 102 HIS A N 1
ATOM 746 C CA . HIS A 1 103 ? 1.152 66.057 86.470 1.00 27.70 102 HIS A CA 1
ATOM 747 C C . HIS A 1 103 ? 2.219 64.986 86.490 1.00 29.45 102 HIS A C 1
ATOM 748 O O . HIS A 1 103 ? 1.935 63.816 86.760 1.00 27.50 102 HIS A O 1
ATOM 755 N N . GLN A 1 104 ? 3.439 65.376 86.166 1.00 32.27 103 GLN A N 1
ATOM 756 C CA . GLN A 1 104 ? 4.539 64.425 86.250 1.00 35.93 103 GLN A CA 1
ATOM 757 C C . GLN A 1 104 ? 5.651 65.197 86.995 1.00 38.48 103 GLN A C 1
ATOM 758 O O . GLN A 1 104 ? 6.151 66.195 86.462 1.00 39.14 103 GLN A O 1
ATOM 764 N N . GLY A 1 105 ? 5.939 64.827 88.245 1.00 39.76 104 GLY A N 1
ATOM 765 C CA . GLY A 1 105 ? 7.053 65.403 88.984 1.00 43.49 104 GLY A CA 1
ATOM 766 C C . GLY A 1 105 ? 8.390 64.649 88.778 1.00 45.25 104 GLY A C 1
ATOM 767 O O . GLY A 1 105 ? 8.595 63.944 87.784 1.00 43.64 104 GLY A O 1
ATOM 768 N N . LYS A 1 106 ? 9.315 64.781 89.730 1.00 47.72 105 LYS A N 1
ATOM 769 C CA . LYS A 1 106 ? 10.590 64.059 89.582 1.00 49.02 105 LYS A CA 1
ATOM 770 C C . LYS A 1 106 ? 10.432 62.592 89.921 1.00 47.25 105 LYS A C 1
ATOM 771 O O . LYS A 1 106 ? 10.926 61.732 89.195 1.00 46.77 105 LYS A O 1
ATOM 777 N N . GLN A 1 107 ? 9.659 62.305 90.971 1.00 45.36 106 GLN A N 1
ATOM 778 C CA . GLN A 1 107 ? 9.490 60.918 91.411 1.00 44.54 106 GLN A CA 1
ATOM 779 C C . GLN A 1 107 ? 8.048 60.462 91.273 1.00 41.50 106 GLN A C 1
ATOM 780 O O . GLN A 1 107 ? 7.763 59.264 91.275 1.00 42.21 106 GLN A O 1
ATOM 786 N N . THR A 1 108 ? 7.151 61.420 91.222 1.00 38.17 107 THR A N 1
ATOM 787 C CA . THR A 1 108 ? 5.722 61.125 91.251 1.00 35.56 107 THR A CA 1
ATOM 788 C C . THR A 1 108 ? 4.883 61.911 90.224 1.00 31.80 107 THR A C 1
ATOM 789 O O . THR A 1 108 ? 5.305 62.948 89.671 1.00 29.35 107 THR A O 1
ATOM 793 N N . GLY A 1 109 ? 3.667 61.412 90.030 1.00 27.65 108 GLY A N 1
ATOM 794 C CA . GLY A 1 109 ? 2.794 61.862 88.984 1.00 25.34 108 GLY A CA 1
ATOM 795 C C . GLY A 1 109 ? 1.362 61.734 89.433 1.00 23.30 108 GLY A C 1
ATOM 796 O O . GLY A 1 109 ? 1.116 61.185 90.457 1.00 23.05 108 GLY A O 1
ATOM 797 N N . VAL A 1 110 ? 0.457 62.302 88.659 1.00 22.47 109 VAL A N 1
ATOM 798 C CA . VAL A 1 110 ? -0.984 62.158 88.857 1.00 20.09 109 VAL A CA 1
ATOM 799 C C . VAL A 1 110 ? -1.534 61.869 87.481 1.00 19.80 109 VAL A C 1
ATOM 800 O O . VAL A 1 110 ? -1.161 62.588 86.509 1.00 22.22 109 VAL A O 1
ATOM 804 N N . TYR A 1 111 ? -2.415 60.871 87.395 1.00 16.99 110 TYR A N 1
ATOM 805 C CA . TYR A 1 111 ? -3.036 60.393 86.181 1.00 17.14 110 TYR A CA 1
ATOM 806 C C . TYR A 1 111 ? -4.538 60.385 86.421 1.00 16.96 110 TYR A C 1
ATOM 807 O O . TYR A 1 111 ? -4.950 60.118 87.523 1.00 18.32 110 TYR A O 1
ATOM 816 N N . ASP A 1 112 ? -5.316 60.792 85.445 1.00 16.53 111 ASP A N 1
ATOM 817 C CA . ASP A 1 112 ? -6.775 60.681 85.532 1.00 19.76 111 ASP A CA 1
ATOM 818 C C . ASP A 1 112 ? -7.205 59.601 84.595 1.00 17.96 111 ASP A C 1
ATOM 819 O O . ASP A 1 112 ? -6.636 59.509 83.536 1.00 18.87 111 ASP A O 1
ATOM 824 N N . ILE A 1 113 ? -8.156 58.757 84.997 1.00 17.99 112 ILE A N 1
ATOM 825 C CA . ILE A 1 113 ? -8.694 57.778 84.075 1.00 18.54 112 ILE A CA 1
ATOM 826 C C . ILE A 1 113 ? -10.218 57.910 84.087 1.00 20.54 112 ILE A C 1
ATOM 827 O O . ILE A 1 113 ? -10.787 58.043 85.116 1.00 20.50 112 ILE A O 1
ATOM 832 N N . GLU A 1 114 ? -10.849 57.932 82.927 1.00 22.83 113 GLU A N 1
ATOM 833 C CA . GLU A 1 114 ? -12.316 57.939 82.850 1.00 24.44 113 GLU A CA 1
ATOM 834 C C . GLU A 1 114 ? -12.700 56.604 82.149 1.00 23.50 113 GLU A C 1
ATOM 835 O O . GLU A 1 114 ? -12.063 56.253 81.168 1.00 23.69 113 GLU A O 1
ATOM 841 N N . ILE A 1 115 ? -13.673 55.868 82.665 1.00 22.46 114 ILE A N 1
ATOM 842 C CA . ILE A 1 115 ? -14.216 54.725 81.958 1.00 19.84 114 ILE A CA 1
ATOM 843 C C . ILE A 1 115 ? -15.620 55.153 81.504 1.00 19.78 114 ILE A C 1
ATOM 844 O O . ILE A 1 115 ? -16.359 55.704 82.281 1.00 17.76 114 ILE A O 1
ATOM 849 N N . VAL A 1 116 ? -15.933 54.925 80.239 1.00 18.92 115 VAL A N 1
ATOM 850 C CA . VAL A 1 116 ? -17.235 55.215 79.686 1.00 21.89 115 VAL A CA 1
ATOM 851 C C . VAL A 1 116 ? -17.740 53.972 79.020 1.00 21.67 115 VAL A C 1
ATOM 852 O O . VAL A 1 116 ? -16.910 53.052 78.684 1.00 20.23 115 VAL A O 1
ATOM 856 N N . ASN A 1 117 ? -19.089 53.894 78.871 1.00 22.66 116 ASN A N 1
ATOM 857 C CA . ASN A 1 117 ? -19.719 52.768 78.129 1.00 22.89 116 ASN A CA 1
ATOM 858 C C . ASN A 1 117 ? -19.878 53.008 76.614 1.00 24.32 116 ASN A C 1
ATOM 859 O O . ASN A 1 117 ? -19.520 54.084 76.069 1.00 24.69 116 ASN A O 1
ATOM 864 N N . GLN A 1 118 ? -20.456 52.030 75.908 1.00 26.21 117 GLN A N 1
ATOM 865 C CA . GLN A 1 118 ? -20.718 52.225 74.485 1.00 29.38 117 GLN A CA 1
ATOM 866 C C . GLN A 1 118 ? -21.815 53.306 74.187 1.00 31.50 117 GLN A C 1
ATOM 867 O O . GLN A 1 118 ? -21.939 53.705 73.059 1.00 34.46 117 GLN A O 1
ATOM 873 N N . GLN A 1 119 ? -22.567 53.804 75.155 1.00 31.82 118 GLN A N 1
ATOM 874 C CA . GLN A 1 119 ? -23.390 54.972 74.930 1.00 34.12 118 GLN A CA 1
ATOM 875 C C . GLN A 1 119 ? -22.635 56.208 75.312 1.00 34.74 118 GLN A C 1
ATOM 876 O O . GLN A 1 119 ? -23.232 57.271 75.478 1.00 35.59 118 GLN A O 1
ATOM 882 N N . GLN A 1 120 ? -21.318 56.098 75.516 1.00 35.18 119 GLN A N 1
ATOM 883 C CA . GLN A 1 120 ? -20.545 57.277 75.865 1.00 34.26 119 GLN A CA 1
ATOM 884 C C . GLN A 1 120 ? -20.971 57.885 77.230 1.00 32.35 119 GLN A C 1
ATOM 885 O O . GLN A 1 120 ? -20.582 58.977 77.556 1.00 34.16 119 GLN A O 1
ATOM 891 N N . LYS A 1 121 ? -21.690 57.159 78.064 1.00 28.84 120 LYS A N 1
ATOM 892 C CA . LYS A 1 121 ? -21.917 57.560 79.447 1.00 28.03 120 LYS A CA 1
ATOM 893 C C . LYS A 1 121 ? -20.772 57.098 80.374 1.00 23.71 120 LYS A C 1
ATOM 894 O O . LYS A 1 121 ? -20.190 56.042 80.181 1.00 21.73 120 LYS A O 1
ATOM 900 N N . THR A 1 122 ? -20.466 57.917 81.358 1.00 22.24 121 THR A N 1
ATOM 901 C CA . THR A 1 122 ? -19.451 57.674 82.349 1.00 19.44 121 THR A CA 1
ATOM 902 C C . THR A 1 122 ? -19.805 56.673 83.331 1.00 18.96 121 THR A C 1
ATOM 903 O O . THR A 1 122 ? -20.781 56.786 84.049 1.00 17.02 121 THR A O 1
ATOM 907 N N . VAL A 1 123 ? -18.941 55.654 83.403 1.00 17.81 122 VAL A N 1
ATOM 908 C CA . VAL A 1 123 ? -19.154 54.577 84.324 1.00 18.18 122 VAL A CA 1
ATOM 909 C C . VAL A 1 123 ? -18.366 54.851 85.585 1.00 17.95 122 VAL A C 1
ATOM 910 O O . VAL A 1 123 ? -18.873 54.664 86.691 1.00 18.75 122 VAL A O 1
ATOM 914 N N . ALA A 1 124 ? -17.089 55.280 85.462 1.00 17.23 123 ALA A N 1
ATOM 915 C CA . ALA A 1 124 ? -16.296 55.521 86.642 1.00 15.69 123 ALA A CA 1
ATOM 916 C C . ALA A 1 124 ? -15.238 56.615 86.349 1.00 14.32 123 ALA A C 1
ATOM 917 O O . ALA A 1 124 ? -14.857 56.730 85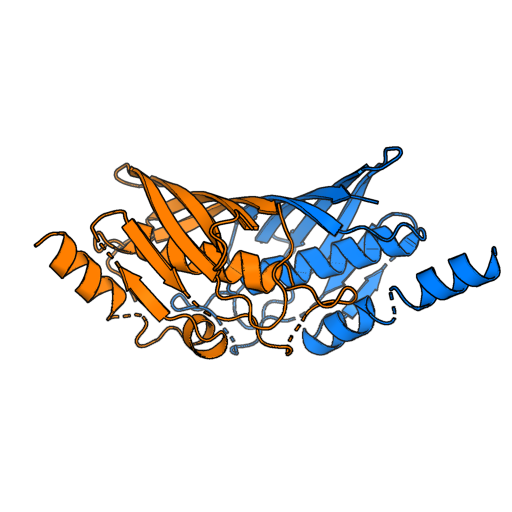.255 1.00 15.64 123 ALA A O 1
ATOM 919 N N . LEU A 1 125 ? -14.849 57.422 87.315 1.00 17.39 124 LEU A N 1
ATOM 920 C CA . LEU A 1 125 ? -13.642 58.295 87.303 1.00 17.07 124 LEU A CA 1
ATOM 921 C C . LEU A 1 125 ? -12.558 57.880 88.304 1.00 19.58 124 LEU A C 1
ATOM 922 O O . LEU A 1 125 ? -12.899 57.570 89.459 1.00 21.94 124 LEU A O 1
ATOM 927 N N . PHE A 1 126 ? -11.274 57.809 87.869 1.00 16.43 125 PHE A N 1
ATOM 928 C CA . PHE A 1 126 ? -10.195 57.530 88.777 1.00 16.33 125 PHE A CA 1
ATOM 929 C C . PHE A 1 126 ? -9.271 58.743 88.723 1.00 14.06 125 PHE A C 1
ATOM 930 O O . PHE A 1 126 ? -9.000 59.262 87.672 1.00 12.02 125 PHE A O 1
ATOM 938 N N . ARG A 1 127 ? -8.700 59.071 89.834 1.00 17.37 126 ARG A N 1
ATOM 939 C CA . ARG A 1 127 ? -7.470 59.827 89.822 1.00 19.35 126 ARG A CA 1
ATOM 940 C C . ARG A 1 127 ? -6.421 59.055 90.624 1.00 20.80 126 ARG A C 1
ATOM 941 O O . ARG A 1 127 ? -6.649 58.715 91.764 1.00 23.03 126 ARG A O 1
ATOM 949 N N . GLY A 1 128 ? -5.270 58.778 90.021 1.00 21.04 127 GLY A N 1
ATOM 950 C CA . GLY A 1 128 ? -4.193 58.054 90.646 1.00 21.90 127 GLY A CA 1
ATOM 951 C C . GLY A 1 128 ? -2.923 58.862 90.874 1.00 21.58 127 GLY A C 1
ATOM 952 O O . GLY A 1 128 ? -2.598 59.709 90.065 1.00 21.86 127 GLY A O 1
ATOM 953 N N . LYS A 1 129 ? -2.231 58.607 91.975 1.00 21.84 128 LYS A N 1
ATOM 954 C CA . LYS A 1 129 ? -0.945 59.241 92.243 1.00 24.06 128 LYS A CA 1
ATOM 955 C C . LYS A 1 129 ? 0.128 58.158 91.997 1.00 25.48 128 LYS A C 1
ATOM 956 O O . LYS A 1 129 ? -0.029 56.994 92.411 1.00 26.43 128 LYS A O 1
ATOM 962 N N . SER A 1 130 ? 1.129 58.447 91.212 1.00 26.20 129 SER A N 1
ATOM 963 C CA . SER A 1 130 ? 1.995 57.330 90.797 1.00 26.87 129 SER A CA 1
ATOM 964 C C . SER A 1 130 ? 3.357 57.568 91.364 1.00 28.89 129 SER A C 1
ATOM 965 O O . SER A 1 130 ? 3.694 58.707 91.708 1.00 28.41 129 SER A O 1
ATOM 968 N N . HIS A 1 131 ? 4.148 56.512 91.370 1.00 30.89 130 HIS A N 1
ATOM 969 C CA . HIS A 1 131 ? 5.484 56.555 91.878 1.00 35.18 130 HIS A CA 1
ATOM 970 C C . HIS A 1 131 ? 6.504 55.906 90.895 1.00 34.20 130 HIS A C 1
ATOM 971 O O . HIS A 1 131 ? 6.377 54.762 90.581 1.00 30.89 130 HIS A O 1
ATOM 978 N N . ARG A 1 132 ? 7.397 56.735 90.368 1.00 36.39 131 ARG A N 1
ATOM 979 C CA . ARG A 1 132 ? 8.675 56.406 89.623 1.00 42.30 131 ARG A CA 1
ATOM 980 C C . ARG A 1 132 ? 8.978 57.240 88.267 1.00 44.56 131 ARG A C 1
ATOM 981 O O . ARG A 1 132 ? 9.462 58.370 88.339 1.00 45.66 131 ARG A O 1
ATOM 989 N N . SER B 1 1 ? -26.248 37.967 118.232 1.00 43.60 0 SER B N 1
ATOM 990 C CA . SER B 1 1 ? -27.476 38.878 118.152 1.00 45.45 0 SER B CA 1
ATOM 991 C C . SER B 1 1 ? -27.495 39.798 116.904 1.00 43.68 0 SER B C 1
ATOM 992 O O . SER B 1 1 ? -28.007 39.431 115.843 1.00 42.19 0 SER B O 1
ATOM 995 N N . LEU B 1 2 ? -26.911 40.995 117.038 1.00 41.27 1 LEU B N 1
ATOM 996 C CA . LEU B 1 2 ? -26.603 41.820 115.845 1.00 39.20 1 LEU B CA 1
ATOM 997 C C . LEU B 1 2 ? -25.497 41.115 115.056 1.00 35.74 1 LEU B C 1
ATOM 998 O O . LEU B 1 2 ? -25.483 41.111 113.859 1.00 35.29 1 LEU B O 1
ATOM 1003 N N . SER B 1 3 ? -24.612 40.448 115.783 1.00 33.58 2 SER B N 1
ATOM 1004 C CA . SER B 1 3 ? -23.537 39.753 115.179 1.00 31.76 2 SER B CA 1
ATOM 1005 C C . SER B 1 3 ? -24.058 38.514 114.521 1.00 31.00 2 SER B C 1
ATOM 1006 O O . SER B 1 3 ? -23.617 38.189 113.454 1.00 30.99 2 SER B O 1
ATOM 1009 N N . HIS B 1 4 ? -25.033 37.833 115.129 1.00 31.21 3 HIS B N 1
ATOM 1010 C CA . HIS B 1 4 ? -25.607 36.658 114.464 1.00 31.77 3 HIS B CA 1
ATOM 1011 C C . HIS B 1 4 ? -26.318 37.045 113.154 1.00 30.88 3 HIS B C 1
ATOM 1012 O O . HIS B 1 4 ? -26.270 36.324 112.180 1.00 31.08 3 HIS B O 1
ATOM 1019 N N . LYS B 1 5 ? -26.924 38.226 113.104 1.00 31.67 4 LYS B N 1
ATOM 1020 C CA . LYS B 1 5 ? -27.675 38.618 111.927 1.00 31.75 4 LYS B CA 1
ATOM 1021 C C . LYS B 1 5 ? -26.617 38.972 110.911 1.00 29.23 4 LYS B C 1
ATOM 1022 O O . LYS B 1 5 ? -26.729 38.641 109.724 1.00 27.78 4 LYS B O 1
ATOM 1028 N N . ALA B 1 6 ? -25.550 39.616 111.409 1.00 26.41 5 ALA B N 1
ATOM 1029 C CA . ALA B 1 6 ? -24.487 40.028 110.486 1.00 23.68 5 ALA B CA 1
ATOM 1030 C C . ALA B 1 6 ? -23.950 38.773 109.828 1.00 21.75 5 ALA B C 1
ATOM 1031 O O . ALA B 1 6 ? -23.707 38.772 108.663 1.00 22.32 5 ALA B O 1
ATOM 1033 N N . TRP B 1 7 ? -23.780 37.689 110.557 1.00 21.36 6 TRP B N 1
ATOM 1034 C CA . TRP B 1 7 ? -23.210 36.513 109.928 1.00 22.95 6 TRP B CA 1
ATOM 1035 C C . TRP B 1 7 ? -24.155 35.800 108.998 1.00 22.63 6 TRP B C 1
ATOM 1036 O O . TRP B 1 7 ? -23.736 35.168 108.009 1.00 23.83 6 TRP B O 1
ATOM 1047 N N . GLN B 1 8 ? -25.432 35.813 109.316 1.00 25.36 7 GLN B N 1
ATOM 1048 C CA . GLN B 1 8 ? -26.447 35.264 108.341 1.00 27.22 7 GLN B CA 1
ATOM 1049 C C . GLN B 1 8 ? -26.389 35.990 107.033 1.00 27.00 7 GLN B C 1
ATOM 1050 O O . GLN B 1 8 ? -26.372 35.393 105.980 1.00 26.88 7 GLN B O 1
ATOM 1056 N N . ASN B 1 9 ? -26.352 37.331 107.100 1.00 26.82 8 ASN B N 1
ATOM 1057 C CA . ASN B 1 9 ? -26.170 38.095 105.863 1.00 26.86 8 ASN B CA 1
ATOM 1058 C C . ASN B 1 9 ? -24.933 37.729 105.117 1.00 27.79 8 ASN B C 1
ATOM 1059 O O . ASN B 1 9 ? -24.981 37.531 103.893 1.00 27.36 8 ASN B O 1
ATOM 1064 N N . ALA B 1 10 ? -23.808 37.621 105.852 1.00 27.91 9 ALA B N 1
ATOM 1065 C CA . ALA B 1 10 ? -22.583 37.262 105.205 1.00 28.26 9 ALA B CA 1
ATOM 1066 C C . ALA B 1 10 ? -22.600 35.878 104.634 1.00 29.90 9 ALA B C 1
ATOM 1067 O O . ALA B 1 10 ? -22.014 35.721 103.525 1.00 30.28 9 ALA B O 1
ATOM 1069 N N . HIS B 1 11 ? -23.189 34.875 105.347 1.00 31.23 10 HIS B N 1
ATOM 1070 C CA . HIS B 1 11 ? -23.298 33.535 104.737 1.00 31.93 10 HIS B CA 1
ATOM 1071 C C . HIS B 1 11 ? -24.140 33.540 103.446 1.00 32.91 10 HIS B C 1
ATOM 1072 O O . HIS B 1 11 ? -23.797 32.883 102.495 1.00 34.57 10 HIS B O 1
ATOM 1079 N N . ALA B 1 12 ? -25.249 34.279 103.428 1.00 34.03 11 ALA B N 1
ATOM 1080 C CA . ALA B 1 12 ? -26.091 34.411 102.226 1.00 33.50 11 ALA B CA 1
ATOM 1081 C C . ALA B 1 12 ? -25.321 34.994 101.076 1.00 34.45 11 ALA B C 1
ATOM 1082 O O . ALA B 1 12 ? -25.369 34.440 99.973 1.00 36.01 11 ALA B O 1
ATOM 1092 N N . TYR B 1 14 ? -21.987 35.156 100.673 1.00 37.22 13 TYR B N 1
ATOM 1093 C CA . TYR B 1 14 ? -20.753 34.497 100.316 1.00 37.87 13 TYR B CA 1
ATOM 1094 C C . TYR B 1 14 ? -21.139 33.289 99.495 1.00 39.94 13 TYR B C 1
ATOM 1095 O O . TYR B 1 14 ? -20.433 32.886 98.578 1.00 38.40 13 TYR B O 1
ATOM 1104 N N . GLU B 1 15 ? -22.282 32.717 99.830 1.00 43.25 14 GLU B N 1
ATOM 1105 C CA . GLU B 1 15 ? -22.714 31.476 99.174 1.00 47.82 14 GLU B CA 1
ATOM 1106 C C . GLU B 1 15 ? -22.835 31.658 97.681 1.00 48.25 14 GLU B C 1
ATOM 1107 O O . GLU B 1 15 ? -22.598 30.721 96.965 1.00 49.36 14 GLU B O 1
ATOM 1113 N N . ASN B 1 16 ? -23.131 32.862 97.199 1.00 49.12 15 ASN B N 1
ATOM 1114 C CA . ASN B 1 16 ? -23.001 33.097 95.778 1.00 50.94 15 ASN B CA 1
ATOM 1115 C C . ASN B 1 16 ? -21.991 34.191 95.385 1.00 50.75 15 ASN B C 1
ATOM 1116 O O . ASN B 1 16 ? -22.202 34.949 94.441 1.00 51.13 15 ASN B O 1
ATOM 1121 N N . ASP B 1 17 ? -20.874 34.278 96.094 1.00 50.19 16 ASP B N 1
ATOM 1122 C CA . ASP B 1 17 ? -19.818 35.229 95.711 1.00 48.41 16 ASP B CA 1
ATOM 1123 C C . ASP B 1 17 ? -18.713 34.517 94.980 1.00 46.90 16 ASP B C 1
ATOM 1124 O O . ASP B 1 17 ? -17.763 34.079 95.630 1.00 45.69 16 ASP B O 1
ATOM 1129 N N . ALA B 1 18 ? -18.789 34.412 93.655 1.00 45.72 17 ALA B N 1
ATOM 1130 C CA . ALA B 1 18 ? -17.713 33.689 92.933 1.00 45.17 17 ALA B CA 1
ATOM 1131 C C . ALA B 1 18 ? -16.375 34.429 92.851 1.00 44.74 17 ALA B C 1
ATOM 1132 O O . ALA B 1 18 ? -15.348 33.750 92.813 1.00 44.04 17 ALA B O 1
ATOM 1134 N N . CYS B 1 19 ? -16.365 35.766 92.812 1.00 42.14 18 CYS B N 1
ATOM 1135 C CA . CYS B 1 19 ? -15.091 36.478 92.891 1.00 44.00 18 CYS B CA 1
ATOM 1136 C C . CYS B 1 19 ? -14.308 36.147 94.185 1.00 41.82 18 CYS B C 1
ATOM 1137 O O . CYS B 1 19 ? -13.094 35.869 94.110 1.00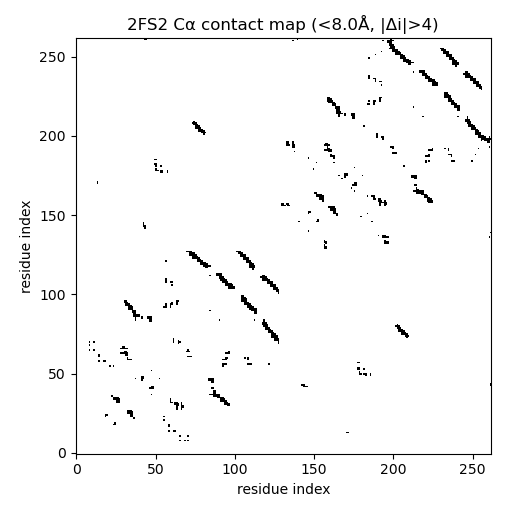 40.74 18 CYS B O 1
ATOM 1140 N N . ALA B 1 20 ? -15.008 36.163 95.351 1.00 41.07 19 ALA B N 1
ATOM 1141 C CA . ALA B 1 20 ? -14.421 35.855 96.676 1.00 39.01 19 ALA B CA 1
ATOM 1142 C C . ALA B 1 20 ? -13.916 34.461 96.691 1.00 38.81 19 ALA B C 1
ATOM 1143 O O . ALA B 1 20 ? -12.772 34.228 97.062 1.00 36.56 19 ALA B O 1
ATOM 1145 N N . LYS B 1 21 ? -14.763 33.517 96.284 1.00 39.36 20 LYS B N 1
ATOM 1146 C CA . LYS B 1 21 ? -14.282 32.134 96.186 1.00 42.13 20 LYS B CA 1
ATOM 1147 C C . LYS B 1 21 ? -13.091 31.947 95.181 1.00 41.87 20 LYS B C 1
ATOM 1148 O O . LYS B 1 21 ? -12.099 31.290 95.536 1.00 42.78 20 LYS B O 1
ATOM 1154 N N . ALA B 1 22 ? -13.119 32.600 94.012 1.00 40.75 21 ALA B N 1
ATOM 1155 C CA . ALA B 1 22 ? -12.019 32.499 93.029 1.00 40.39 21 ALA B CA 1
ATOM 1156 C C . ALA B 1 22 ? -10.726 33.047 93.581 1.00 40.34 21 ALA B C 1
ATOM 1157 O O . ALA B 1 22 ? -9.651 32.544 93.251 1.00 41.05 21 ALA B O 1
ATOM 1159 N N . LEU B 1 23 ? -10.810 34.117 94.371 1.00 38.28 22 LEU B N 1
ATOM 1160 C CA . LEU B 1 23 ? -9.603 34.651 94.966 1.00 37.87 22 LEU B CA 1
ATOM 1161 C C . LEU B 1 23 ? -9.190 34.001 96.320 1.00 36.84 22 LEU B C 1
ATOM 1162 O O . LEU B 1 23 ? -8.162 34.436 96.871 1.00 36.77 22 LEU B O 1
ATOM 1167 N N . GLY B 1 24 ? -9.962 32.991 96.809 1.00 33.38 23 GLY B N 1
ATOM 1168 C CA . GLY B 1 24 ? -9.732 32.339 98.077 1.00 30.53 23 GLY B CA 1
ATOM 1169 C C . GLY B 1 24 ? -10.017 33.207 99.300 1.00 30.38 23 GLY B C 1
ATOM 1170 O O . GLY B 1 24 ? -9.379 33.060 100.329 1.00 29.71 23 GLY B O 1
ATOM 1171 N N . ILE B 1 25 ? -10.944 34.152 99.206 1.00 29.23 24 ILE B N 1
ATOM 1172 C CA . ILE B 1 25 ? -11.272 34.968 100.368 1.00 30.37 24 ILE B CA 1
ATOM 1173 C C . ILE B 1 25 ? -12.142 34.163 101.333 1.00 30.86 24 ILE B C 1
ATOM 1174 O O . ILE B 1 25 ? -13.098 33.518 100.910 1.00 32.66 24 ILE B O 1
ATOM 1179 N N . ASP B 1 26 ? -11.749 34.146 102.599 1.00 29.66 25 ASP B N 1
ATOM 1180 C CA . ASP B 1 26 ? -12.540 33.591 103.634 1.00 29.41 25 ASP B CA 1
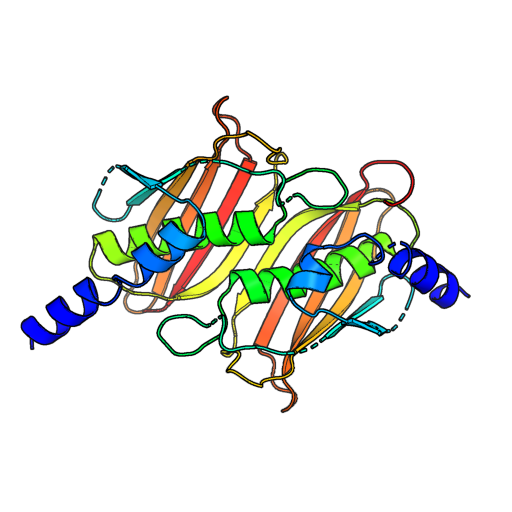ATOM 1181 C C . ASP B 1 26 ? -13.050 34.664 104.616 1.00 27.22 25 ASP B C 1
ATOM 1182 O O . ASP B 1 26 ? -12.345 35.635 104.908 1.00 26.25 25 ASP B O 1
ATOM 1187 N N . ILE B 1 27 ? -14.267 34.506 105.140 1.00 25.26 26 ILE B N 1
ATOM 1188 C CA . ILE B 1 27 ? -14.686 35.424 106.162 1.00 25.55 26 ILE B CA 1
ATOM 1189 C C . ILE B 1 27 ? -14.440 34.847 107.493 1.00 24.50 26 ILE B C 1
ATOM 1190 O O . ILE B 1 27 ? -14.860 33.747 107.748 1.00 24.23 26 ILE B O 1
ATOM 1195 N N . ILE B 1 28 ? -13.821 35.633 108.365 1.00 22.41 27 ILE B N 1
ATOM 1196 C CA . ILE B 1 28 ? -13.439 35.184 109.719 1.00 22.06 27 ILE B CA 1
ATOM 1197 C C . ILE B 1 28 ? -14.074 35.980 110.828 1.00 21.28 27 ILE B C 1
ATOM 1198 O O . ILE B 1 28 ? -14.081 35.536 111.959 1.00 21.66 27 ILE B O 1
ATOM 1203 N N . SER B 1 29 ? -14.631 37.142 110.550 1.00 19.71 28 SER B N 1
ATOM 1204 C CA . SER B 1 29 ? -15.272 37.797 111.665 1.00 19.67 28 SER B CA 1
ATOM 1205 C C . SER B 1 29 ? -16.382 38.747 111.150 1.00 18.44 28 SER B C 1
ATOM 1206 O O . SER B 1 29 ? -16.272 39.278 110.058 1.00 18.21 28 SER B O 1
ATOM 1217 N N . ASP B 1 31 ? -19.676 41.520 112.505 1.00 21.28 30 ASP B N 1
ATOM 1218 C CA . ASP B 1 31 ? -20.543 42.123 113.488 1.00 20.94 30 ASP B CA 1
ATOM 1219 C C . ASP B 1 31 ? -21.295 43.222 112.754 1.00 18.29 30 ASP B C 1
ATOM 1220 O O . ASP B 1 31 ? -21.031 43.477 111.602 1.00 16.54 30 ASP B O 1
ATOM 1225 N N . GLU B 1 32 ? -22.211 43.926 113.404 1.00 20.77 31 GLU B N 1
ATOM 1226 C CA . GLU B 1 32 ? -22.958 44.903 112.616 1.00 21.98 31 GLU B CA 1
ATOM 1227 C C . GLU B 1 32 ? -21.963 46.029 112.214 1.00 20.22 31 GLU B C 1
ATOM 1228 O O . GLU B 1 32 ? -21.326 46.524 113.088 1.00 20.70 31 GLU B O 1
ATOM 1234 N N . GLY B 1 33 ? -21.829 46.394 110.945 1.00 19.86 32 GLY B N 1
ATOM 1235 C CA . GLY B 1 33 ? -20.884 47.431 110.535 1.00 18.96 32 GLY B CA 1
ATOM 1236 C C . GLY B 1 33 ? -19.415 46.936 110.566 1.00 20.34 32 GLY B C 1
ATOM 1237 O O . GLY B 1 33 ? -18.483 47.779 110.670 1.00 21.86 32 GLY B O 1
ATOM 1238 N N . PHE B 1 34 ? -19.156 45.617 110.493 1.00 18.39 33 PHE B N 1
ATOM 1239 C CA . PHE B 1 34 ? -17.806 45.172 110.803 1.00 19.49 33 PHE B CA 1
ATOM 1240 C C . PHE B 1 34 ? -17.589 43.851 110.129 1.00 20.43 33 PHE B C 1
ATOM 1241 O O . PHE B 1 34 ? -18.425 42.934 110.354 1.00 22.01 33 PHE B O 1
ATOM 1249 N N . ALA B 1 35 ? -16.444 43.687 109.439 1.00 19.85 34 ALA B N 1
ATOM 1250 C CA . ALA B 1 35 ? -16.122 42.375 108.770 1.00 21.13 34 ALA B CA 1
ATOM 1251 C C . ALA B 1 35 ? -14.603 42.251 108.637 1.00 21.77 34 ALA B C 1
ATOM 1252 O O . ALA B 1 35 ? -13.939 43.269 108.428 1.00 23.08 34 ALA B O 1
ATOM 1254 N N . VAL B 1 36 ? -14.073 41.036 108.694 1.00 20.09 35 VAL B N 1
ATOM 1255 C CA . VAL B 1 36 ? -12.656 40.720 108.618 1.00 20.34 35 VAL B CA 1
ATOM 1256 C C . VAL B 1 36 ? -12.616 39.567 107.669 1.00 22.29 35 VAL B C 1
ATOM 1257 O O . VAL B 1 36 ? -13.409 38.573 107.824 1.00 22.93 35 VAL B O 1
ATOM 1261 N N . VAL B 1 37 ? -11.791 39.670 106.634 1.00 21.99 36 VAL B N 1
ATOM 1262 C CA . VAL B 1 37 ? -11.726 38.638 105.662 1.00 22.30 36 VAL B CA 1
ATOM 1263 C C . VAL B 1 37 ? -10.252 38.452 105.442 1.00 23.77 36 VAL B C 1
ATOM 1264 O O . VAL B 1 37 ? -9.425 39.279 105.831 1.00 23.50 36 VAL B O 1
ATOM 1268 N N . THR B 1 38 ? -9.936 37.359 104.790 1.00 24.47 37 THR B N 1
ATOM 1269 C CA . THR B 1 38 ? -8.578 36.861 104.732 1.00 29.14 37 THR B CA 1
ATOM 1270 C C . THR B 1 38 ? -8.278 36.241 103.355 1.00 28.85 37 THR B C 1
ATOM 1271 O O . THR B 1 38 ? -9.173 35.771 102.687 1.00 28.05 37 THR B O 1
ATOM 1283 N N . THR B 1 40 ? -4.792 34.500 100.882 1.00 30.61 39 THR B N 1
ATOM 1284 C CA . THR B 1 40 ? -3.369 34.246 100.704 1.00 32.30 39 THR B CA 1
ATOM 1285 C C . THR B 1 40 ? -2.967 34.677 99.296 1.00 32.79 39 THR B C 1
ATOM 1286 O O . THR B 1 40 ? -3.692 34.470 98.342 1.00 32.81 39 THR B O 1
ATOM 1290 N N . VAL B 1 41 ? -1.857 35.388 99.175 1.00 33.80 40 VAL B N 1
ATOM 1291 C CA . VAL B 1 41 ? -1.328 35.784 97.866 1.00 33.78 40 VAL B CA 1
ATOM 1292 C C . VAL B 1 41 ? -0.612 34.536 97.282 1.00 37.70 40 VAL B C 1
ATOM 1293 O O . VAL B 1 41 ? 0.320 34.021 97.912 1.00 35.54 40 VAL B O 1
ATOM 1297 N N . THR B 1 42 ? -1.164 34.022 96.178 1.00 40.53 41 THR B N 1
ATOM 1298 C CA . THR B 1 42 ? -0.623 33.008 95.281 1.00 44.51 41 THR B CA 1
ATOM 1299 C C . THR B 1 42 ? 0.160 33.643 94.119 1.00 46.51 41 THR B C 1
ATOM 1300 O O . THR B 1 42 ? -0.005 34.858 93.804 1.00 46.66 41 THR B O 1
ATOM 1304 N N . ALA B 1 43 ? 0.977 32.835 93.435 1.00 50.53 42 ALA B N 1
ATOM 1305 C CA . ALA B 1 43 ? 1.861 33.357 92.350 1.00 52.96 42 ALA B CA 1
ATOM 1306 C C . ALA B 1 43 ? 1.098 33.990 91.142 1.00 54.44 42 ALA B C 1
ATOM 1307 O O . ALA B 1 43 ? 1.518 35.026 90.567 1.00 55.83 42 ALA B O 1
ATOM 1309 N N . GLN B 1 44 ? -0.024 33.368 90.803 1.00 54.69 43 GLN B N 1
ATOM 1310 C CA . GLN B 1 44 ? -0.995 33.860 89.846 1.00 55.83 43 GLN B CA 1
ATOM 1311 C C . GLN B 1 44 ? -1.364 35.346 90.041 1.00 56.07 43 GLN B C 1
ATOM 1312 O O . GLN B 1 44 ? -1.802 36.014 89.107 1.00 56.92 43 GLN B O 1
ATOM 1326 N N . LEU B 1 46 ? 0.630 37.951 91.011 1.00 54.52 45 LEU B N 1
ATOM 1327 C CA . LEU B 1 46 ? 1.826 38.821 90.985 1.00 54.42 45 LEU B CA 1
ATOM 1328 C C . LEU B 1 46 ? 2.127 39.590 89.664 1.00 54.05 45 LEU B C 1
ATOM 1329 O O . LEU B 1 46 ? 1.976 39.069 88.571 1.00 52.68 45 LEU B O 1
ATOM 1334 N N . ASN B 1 47 ? 2.585 40.828 89.809 1.00 55.34 46 ASN B N 1
ATOM 1335 C CA . ASN B 1 47 ? 3.135 41.648 88.734 1.00 56.53 46 ASN B CA 1
ATOM 1336 C C . ASN B 1 47 ? 4.636 41.371 88.517 1.00 58.40 46 ASN B C 1
ATOM 1337 O O . ASN B 1 47 ? 5.182 40.397 89.068 1.00 58.09 46 ASN B O 1
ATOM 1342 N N . GLY B 1 48 ? 5.300 42.289 87.800 1.00 59.85 47 GLY B N 1
ATOM 1343 C CA . GLY B 1 48 ? 6.703 42.178 87.413 1.00 62.07 47 GLY B CA 1
ATOM 1344 C C . GLY B 1 48 ? 7.770 42.347 88.480 1.00 63.95 47 GLY B C 1
ATOM 1345 O O . GLY B 1 48 ? 8.972 42.155 88.221 1.00 64.64 47 GLY B O 1
ATOM 1346 N N . HIS B 1 49 ? 7.332 42.670 89.694 1.00 64.87 48 HIS B N 1
ATOM 1347 C CA . HIS B 1 49 ? 8.227 42.834 90.851 1.00 65.74 48 HIS B CA 1
ATOM 1348 C C . HIS B 1 49 ? 8.011 41.679 91.899 1.00 63.74 48 HIS B C 1
ATOM 1349 O O . HIS B 1 49 ? 8.628 41.666 92.972 1.00 63.13 48 HIS B O 1
ATOM 1356 N N . GLN B 1 50 ? 7.186 40.702 91.479 1.00 62.17 49 GLN B N 1
ATOM 1357 C CA . GLN B 1 50 ? 6.732 39.468 92.179 1.00 60.72 49 GLN B CA 1
ATOM 1358 C C . GLN B 1 50 ? 5.839 39.840 93.357 1.00 58.81 49 GLN B C 1
ATOM 1359 O O . GLN B 1 50 ? 5.821 39.170 94.400 1.00 58.41 49 GLN B O 1
ATOM 1365 N N . SER B 1 51 ? 5.087 40.920 93.137 1.00 56.23 50 SER B N 1
ATOM 1366 C CA . SER B 1 51 ? 4.272 41.599 94.121 1.00 53.07 50 SER B CA 1
ATOM 1367 C C . SER B 1 51 ? 2.836 41.497 93.693 1.00 51.08 50 SER B C 1
ATOM 1368 O O . SER B 1 51 ? 2.567 41.466 92.494 1.00 50.85 50 SER B O 1
ATOM 1371 N N . CYS B 1 52 ? 1.915 41.474 94.656 1.00 47.40 51 CYS B N 1
ATOM 1372 C CA . CYS B 1 52 ? 0.500 41.330 94.355 1.00 45.32 51 CYS B CA 1
ATOM 1373 C C . CYS B 1 52 ? 0.025 42.532 93.498 1.00 44.93 51 CYS B C 1
ATOM 1374 O O . CYS B 1 52 ? 0.447 43.697 93.724 1.00 43.55 51 CYS B O 1
ATOM 1377 N N . HIS B 1 53 ? -0.819 42.232 92.514 1.00 42.97 52 HIS B N 1
ATOM 1378 C CA . HIS B 1 53 ? -1.505 43.272 91.736 1.00 42.80 52 HIS B CA 1
ATOM 1379 C C . HIS B 1 53 ? -2.513 44.057 92.566 1.00 41.02 52 HIS B C 1
ATOM 1380 O O . HIS B 1 53 ? -3.178 43.498 93.475 1.00 37.43 52 HIS B O 1
ATOM 1387 N N . GLY B 1 54 ? -2.603 45.354 92.216 1.00 38.70 53 GLY B N 1
ATOM 1388 C CA . GLY B 1 54 ? -3.546 46.276 92.824 1.00 37.84 53 GLY B CA 1
ATOM 1389 C C . GLY B 1 54 ? -5.002 45.797 92.757 1.00 36.20 53 GLY B C 1
ATOM 1390 O O . GLY B 1 54 ? -5.710 45.871 93.726 1.00 36.60 53 GLY B O 1
ATOM 1391 N N . GLY B 1 55 ? -5.435 45.339 91.609 1.00 34.18 54 GLY B N 1
ATOM 1392 C CA . GLY B 1 55 ? -6.792 44.899 91.474 1.00 35.30 54 GLY B CA 1
ATOM 1393 C C . GLY B 1 55 ? -7.164 43.787 92.412 1.00 34.68 54 GLY B C 1
ATOM 1394 O O . GLY B 1 55 ? -8.323 43.732 92.804 1.00 34.61 54 GLY B O 1
ATOM 1395 N N . GLN B 1 56 ? -6.201 42.929 92.771 1.00 33.45 55 GLN B N 1
ATOM 1396 C CA . GLN B 1 56 ? -6.462 41.837 93.734 1.00 33.36 55 GLN B CA 1
ATOM 1397 C C . GLN B 1 56 ? -6.537 42.401 95.140 1.00 30.66 55 GLN B C 1
ATOM 1398 O O . GLN B 1 56 ? -7.319 41.920 95.939 1.00 29.87 55 GLN B O 1
ATOM 1404 N N . LEU B 1 57 ? -5.643 43.346 95.444 1.00 28.29 56 LEU B N 1
ATOM 1405 C CA . LEU B 1 57 ? -5.680 44.049 96.685 1.00 27.86 56 LEU B CA 1
ATOM 1406 C C . LEU B 1 57 ? -6.947 44.868 96.765 1.00 27.71 56 LEU B C 1
ATOM 1407 O O . LEU B 1 57 ? -7.635 44.754 97.762 1.00 27.75 56 LEU B O 1
ATOM 1412 N N . PHE B 1 58 ? -7.270 45.657 95.717 1.00 27.01 57 PHE B N 1
ATOM 1413 C CA . PHE B 1 58 ? -8.520 46.402 95.685 1.00 25.82 57 PHE B CA 1
ATOM 1414 C C . PHE B 1 58 ? -9.677 45.409 95.933 1.00 25.03 57 PHE B C 1
ATOM 1415 O O . PHE B 1 58 ? -10.586 45.681 96.676 1.00 25.13 57 PHE B O 1
ATOM 1423 N N . SER B 1 59 ? -9.612 44.226 95.372 1.00 25.66 58 SER B N 1
ATOM 1424 C CA . SER B 1 59 ? -10.747 43.294 95.468 1.00 26.65 58 SER B CA 1
ATOM 1425 C C . SER B 1 59 ? -10.929 42.738 96.841 1.00 27.07 58 SER B C 1
ATOM 1426 O O . SER B 1 59 ? -12.099 42.528 97.297 1.00 28.78 58 SER B O 1
ATOM 1429 N N . LEU B 1 60 ? -9.810 42.568 97.538 1.00 22.52 59 LEU B N 1
ATOM 1430 C CA . LEU B 1 60 ? -9.888 42.146 98.861 1.00 21.25 59 LEU B CA 1
ATOM 1431 C C . LEU B 1 60 ? -10.516 43.224 99.745 1.00 20.73 59 LEU B C 1
ATOM 1432 O O . LEU B 1 60 ? -11.265 42.916 100.670 1.00 17.07 59 LEU B O 1
ATOM 1437 N N . ALA B 1 61 ? -10.121 44.498 99.528 1.00 19.53 60 ALA B N 1
ATOM 1438 C CA . ALA B 1 61 ? -10.628 45.567 100.370 1.00 20.56 60 ALA B CA 1
ATOM 1439 C C . ALA B 1 61 ? -12.150 45.747 100.122 1.00 20.51 60 ALA B C 1
ATOM 1440 O O . ALA B 1 61 ? -12.915 45.974 101.045 1.00 23.22 60 ALA B O 1
ATOM 1442 N N . ASP B 1 62 ? -12.566 45.535 98.912 1.00 22.91 61 ASP B N 1
ATOM 1443 C CA . ASP B 1 62 ? -13.898 45.825 98.430 1.00 25.51 61 ASP B CA 1
ATOM 1444 C C . ASP B 1 62 ? -14.762 44.711 98.905 1.00 25.51 61 ASP B C 1
ATOM 1445 O O . ASP B 1 62 ? -15.952 44.895 99.134 1.00 25.46 61 ASP B O 1
ATOM 1450 N N . THR B 1 63 ? -14.168 43.539 99.095 1.00 23.54 62 THR B N 1
ATOM 1451 C CA . THR B 1 63 ? -14.930 42.454 99.684 1.00 23.33 62 THR B CA 1
ATOM 1452 C C . THR B 1 63 ? -15.194 42.691 101.181 1.00 23.47 62 THR B C 1
ATOM 1453 O O . THR B 1 63 ? -16.320 42.440 101.652 1.00 25.98 62 THR B O 1
ATOM 1457 N N . ALA B 1 64 ? -14.187 43.089 101.992 1.00 22.59 63 ALA B N 1
ATOM 1458 C CA . ALA B 1 64 ? -14.470 43.381 103.369 1.00 20.99 63 ALA B CA 1
ATOM 1459 C C . ALA B 1 64 ? -15.471 44.536 103.433 1.00 21.84 63 ALA B C 1
ATOM 1460 O O . ALA B 1 64 ? -16.329 44.594 104.287 1.00 21.22 63 ALA B O 1
ATOM 1462 N N . PHE B 1 65 ? -15.289 45.498 102.554 1.00 21.09 64 PHE B N 1
ATOM 1463 C CA . PHE B 1 65 ? -16.235 46.601 102.500 1.00 21.71 64 PHE B CA 1
ATOM 1464 C C . PHE B 1 65 ? -17.762 46.147 102.202 1.00 20.54 64 PHE B C 1
ATOM 1465 O O . PHE B 1 65 ? -18.688 46.615 102.868 1.00 19.91 64 PHE B O 1
ATOM 1473 N N . ALA B 1 66 ? -17.979 45.346 101.159 1.00 20.18 65 ALA B N 1
ATOM 1474 C CA . ALA B 1 66 ? -19.303 44.832 100.805 1.00 22.00 65 ALA B CA 1
ATOM 1475 C C . ALA B 1 66 ? -19.869 44.099 102.024 1.00 22.88 65 ALA B C 1
ATOM 1476 O O . ALA B 1 66 ? -21.042 44.307 102.374 1.00 23.54 65 ALA B O 1
ATOM 1478 N N . TYR B 1 67 ? -19.042 43.307 102.744 1.00 24.14 66 TYR B N 1
ATOM 1479 C CA . TYR B 1 67 ? -19.589 42.563 103.885 1.00 23.10 66 TYR B CA 1
ATOM 1480 C C . TYR B 1 67 ? -20.008 43.481 105.020 1.00 22.35 66 TYR B C 1
ATOM 1481 O O . TYR B 1 67 ? -21.111 43.361 105.549 1.00 20.82 66 TYR B O 1
ATOM 1490 N N . ALA B 1 68 ? -19.135 44.414 105.390 1.00 18.54 67 ALA B N 1
ATOM 1491 C CA . ALA B 1 68 ? -19.411 45.286 106.469 1.00 20.61 67 ALA B CA 1
ATOM 1492 C C . ALA B 1 68 ? -20.663 46.158 106.128 1.00 21.59 67 ALA B C 1
ATOM 1493 O O . ALA B 1 68 ? -21.520 46.335 106.979 1.00 22.67 67 ALA B O 1
ATOM 1495 N N . CYS B 1 69 ? -20.769 46.691 104.912 1.00 21.93 68 CYS B N 1
ATOM 1496 C CA . CYS B 1 69 ? -21.872 47.590 104.668 1.00 25.20 68 CYS B CA 1
ATOM 1497 C C . CYS B 1 69 ? -23.189 46.885 104.282 1.00 27.40 68 CYS B C 1
ATOM 1498 O O . CYS B 1 69 ? -24.237 47.557 104.087 1.00 25.53 68 CYS B O 1
ATOM 1501 N N . ASN B 1 70 ? -23.131 45.566 104.163 1.00 26.45 69 ASN B N 1
ATOM 1502 C CA . ASN B 1 70 ? -24.354 44.797 103.873 1.00 27.69 69 ASN B CA 1
ATOM 1503 C C . ASN B 1 70 ? -24.807 44.048 105.065 1.00 29.09 69 ASN B C 1
ATOM 1504 O O . ASN B 1 70 ? -25.873 43.418 105.049 1.00 33.59 69 ASN B O 1
ATOM 1509 N N . SER B 1 71 ? -24.064 44.196 106.139 1.00 28.51 70 SER B N 1
ATOM 1510 C CA . SER B 1 71 ? -24.226 43.372 107.326 1.00 28.75 70 SER B CA 1
ATOM 1511 C C . SER B 1 71 ? -25.464 43.688 108.104 1.00 28.97 70 SER B C 1
ATOM 1512 O O . SER B 1 71 ? -25.818 42.868 108.912 1.00 26.59 70 SER B O 1
ATOM 1515 N N . GLN B 1 72 ? -26.034 44.902 107.932 1.00 29.15 71 GLN B N 1
ATOM 1516 C CA . GLN B 1 72 ? -27.241 45.304 108.619 1.00 31.47 71 GLN B CA 1
ATOM 1517 C C . GLN B 1 72 ? -28.458 44.729 107.884 1.00 31.80 71 GLN B C 1
ATOM 1518 O O . GLN B 1 72 ? -29.562 44.858 108.354 1.00 34.81 71 GLN B O 1
ATOM 1524 N N . GLY B 1 73 ? -28.289 44.081 106.746 1.00 31.95 72 GLY B N 1
ATOM 1525 C CA . GLY B 1 73 ? -29.416 43.542 106.012 1.00 30.89 72 GLY B CA 1
ATOM 1526 C C . GLY B 1 73 ? -29.980 44.394 104.893 1.00 32.93 72 GLY B C 1
ATOM 1527 O O . GLY B 1 73 ? -30.937 43.979 104.281 1.00 33.96 72 GLY B O 1
ATOM 1528 N N . LEU B 1 74 ? -29.422 45.587 104.626 1.00 32.21 73 LEU B N 1
ATOM 1529 C CA . LEU B 1 74 ? -29.858 46.478 103.542 1.00 32.83 73 LEU B CA 1
ATOM 1530 C C . LEU B 1 74 ? -28.876 46.490 102.378 1.00 32.38 73 LEU B C 1
ATOM 1531 O O . LEU B 1 74 ? -27.753 46.910 102.558 1.00 33.75 73 LEU B O 1
ATOM 1536 N N . ALA B 1 75 ? -29.309 46.047 101.205 1.00 30.07 74 ALA B N 1
ATOM 1537 C CA . ALA B 1 75 ? -28.455 45.973 100.053 1.00 29.60 74 ALA B CA 1
ATOM 1538 C C . ALA B 1 75 ? -27.756 47.395 99.841 1.00 28.24 74 ALA B C 1
ATOM 1539 O O . ALA B 1 75 ? -28.444 48.443 99.879 1.00 27.34 74 ALA B O 1
ATOM 1541 N N . ALA B 1 76 ? -26.450 47.400 99.607 1.00 24.69 75 ALA B N 1
ATOM 1542 C CA . ALA B 1 76 ? -25.714 48.648 99.471 1.00 24.95 75 ALA B CA 1
ATOM 1543 C C . ALA B 1 76 ? -24.520 48.346 98.602 1.00 26.10 75 ALA B C 1
ATOM 1544 O O . ALA B 1 76 ? -24.039 47.194 98.580 1.00 25.75 75 ALA B O 1
ATOM 1546 N N . VAL B 1 77 ? -24.091 49.366 97.848 1.00 24.70 76 VAL B N 1
ATOM 1547 C CA . VAL B 1 77 ? -22.993 49.296 96.878 1.00 25.34 76 VAL B CA 1
ATOM 1548 C C . VAL B 1 77 ? -22.021 50.508 97.111 1.00 25.56 76 VAL B C 1
ATOM 1549 O O . VAL B 1 77 ? -22.376 51.483 97.784 1.00 24.50 76 VAL B O 1
ATOM 1553 N N . ALA B 1 78 ? -20.842 50.427 96.523 1.00 22.99 77 ALA B N 1
ATOM 1554 C CA . ALA B 1 78 ? -19.858 51.478 96.676 1.00 24.03 77 ALA B CA 1
ATOM 1555 C C . ALA B 1 78 ? -20.227 52.661 95.766 1.00 22.13 77 ALA B C 1
ATOM 1556 O O . ALA B 1 78 ? -20.449 52.444 94.629 1.00 24.41 77 ALA B O 1
ATOM 1558 N N . SER B 1 79 ? -20.339 53.894 96.217 1.00 23.56 78 SER B N 1
ATOM 1559 C CA . SER B 1 79 ? -20.365 54.960 95.224 1.00 20.61 78 SER B CA 1
ATOM 1560 C C . SER B 1 79 ? -18.983 55.557 94.988 1.00 21.38 78 SER B C 1
ATOM 1561 O O . SER B 1 79 ? -18.770 56.262 93.987 1.00 20.59 78 SER B O 1
ATOM 1564 N N . ALA B 1 80 ? -18.058 55.357 95.906 1.00 19.80 79 ALA B N 1
ATOM 1565 C CA . ALA B 1 80 ? -16.739 55.981 95.761 1.00 22.16 79 ALA B CA 1
ATOM 1566 C C . ALA B 1 80 ? -15.813 55.391 96.767 1.00 23.47 79 ALA B C 1
ATOM 1567 O O . ALA B 1 80 ? -16.222 54.820 97.793 1.00 21.49 79 ALA B O 1
ATOM 1569 N N . CYS B 1 81 ? -14.512 55.555 96.499 1.00 24.61 80 CYS B N 1
ATOM 1570 C CA . CYS B 1 81 ? -13.579 55.085 97.472 1.00 26.45 80 CYS B CA 1
ATOM 1571 C C . CYS B 1 81 ? -12.149 55.454 97.144 1.00 25.92 80 CYS B C 1
ATOM 1572 O O . CYS B 1 81 ? -11.881 55.769 96.028 1.00 26.53 80 CYS B O 1
ATOM 1575 N N . THR B 1 82 ? -11.265 55.331 98.103 1.00 22.92 81 THR B N 1
ATOM 1576 C CA . THR B 1 82 ? -9.909 55.711 97.895 1.00 25.01 81 THR B CA 1
ATOM 1577 C C . THR B 1 82 ? -9.018 54.660 98.516 1.00 23.16 81 THR B C 1
ATOM 1578 O O . THR B 1 82 ? -9.343 54.137 99.541 1.00 22.63 81 THR B O 1
ATOM 1582 N N . ILE B 1 83 ? -7.896 54.370 97.886 1.00 22.79 82 ILE B N 1
ATOM 1583 C CA . ILE B 1 83 ? -6.978 53.367 98.380 1.00 24.36 82 ILE B CA 1
ATOM 1584 C C . ILE B 1 83 ? -5.568 53.976 98.437 1.00 23.56 82 ILE B C 1
ATOM 1585 O O . ILE B 1 83 ? -5.202 54.637 97.523 1.00 24.23 82 ILE B O 1
ATOM 1590 N N . ASP B 1 84 ? -4.857 53.814 99.558 1.00 22.03 83 ASP B N 1
ATOM 1591 C CA . ASP B 1 84 ? -3.419 53.991 99.641 1.00 23.75 83 ASP B CA 1
ATOM 1592 C C . ASP B 1 84 ? -2.644 52.637 99.693 1.00 23.29 83 ASP B C 1
ATOM 1593 O O . ASP B 1 84 ? -2.867 51.860 100.606 1.00 26.65 83 ASP B O 1
ATOM 1598 N N . PHE B 1 85 ? -1.746 52.380 98.746 1.00 23.52 84 PHE B N 1
ATOM 1599 C CA . PHE B 1 85 ? -0.892 51.192 98.737 1.00 23.71 84 PHE B CA 1
ATOM 1600 C C . PHE B 1 85 ? 0.384 51.469 99.526 1.00 25.28 84 PHE B C 1
ATOM 1601 O O . PHE B 1 85 ? 1.085 52.444 99.224 1.00 25.56 84 PHE B O 1
ATOM 1609 N N . LEU B 1 86 ? 0.627 50.739 100.611 1.00 24.81 85 LEU B N 1
ATOM 1610 C CA . LEU B 1 86 ? 1.790 51.058 101.460 1.00 27.29 85 LEU B CA 1
ATOM 1611 C C . LEU B 1 86 ? 2.991 50.070 101.376 1.00 26.98 85 LEU B C 1
ATOM 1612 O O . LEU B 1 86 ? 4.137 50.447 101.572 1.00 27.97 85 LEU B O 1
ATOM 1617 N N . ARG B 1 87 ? 2.699 48.812 101.190 1.00 26.93 86 ARG B N 1
ATOM 1618 C CA . ARG B 1 87 ? 3.754 47.781 101.137 1.00 28.68 86 ARG B CA 1
ATOM 1619 C C . ARG B 1 87 ? 3.277 46.798 100.131 1.00 28.24 86 ARG B C 1
ATOM 1620 O O . ARG B 1 87 ? 2.088 46.648 99.956 1.00 28.05 86 ARG B O 1
ATOM 1628 N N . PRO B 1 88 ? 4.188 46.112 99.466 1.00 30.99 87 PRO B N 1
ATOM 1629 C CA . PRO B 1 88 ? 3.781 45.063 98.546 1.00 31.29 87 PRO B CA 1
ATOM 1630 C C . PRO B 1 88 ? 3.184 43.863 99.311 1.00 31.65 87 PRO B C 1
ATOM 1631 O O . PRO B 1 88 ? 3.448 43.685 100.497 1.00 32.47 87 PRO B O 1
ATOM 1635 N N . GLY B 1 89 ? 2.333 43.101 98.659 1.00 32.45 88 GLY B N 1
ATOM 1636 C CA . GLY B 1 89 ? 1.986 41.751 99.100 1.00 33.92 88 GLY B CA 1
ATOM 1637 C C . GLY B 1 89 ? 2.771 40.657 98.305 1.00 33.83 88 GLY B C 1
ATOM 1638 O O . GLY B 1 89 ? 2.597 40.579 97.118 1.00 34.07 88 GLY B O 1
ATOM 1639 N N . PHE B 1 90 ? 3.619 39.836 98.938 1.00 32.17 89 PHE B N 1
ATOM 1640 C CA . PHE B 1 90 ? 4.425 38.847 98.191 1.00 32.48 89 PHE B CA 1
ATOM 1641 C C . PHE B 1 90 ? 3.817 37.513 98.290 1.00 32.38 89 PHE B C 1
ATOM 1642 O O . PHE B 1 90 ? 3.108 37.292 99.239 1.00 32.12 89 PHE B O 1
ATOM 1650 N N . ALA B 1 91 ? 4.146 36.588 97.376 1.00 33.46 90 ALA B N 1
ATOM 1651 C CA . ALA B 1 91 ? 3.621 35.191 97.409 1.00 33.36 90 ALA B CA 1
ATOM 1652 C C . ALA B 1 91 ? 3.704 34.589 98.773 1.00 33.05 90 ALA B C 1
ATOM 1653 O O . ALA B 1 91 ? 4.699 34.709 99.443 1.00 32.59 90 ALA B O 1
ATOM 1655 N N . GLY B 1 92 ? 2.606 33.991 99.225 1.00 35.16 91 GLY B N 1
ATOM 1656 C CA . GLY B 1 92 ? 2.604 33.263 100.485 1.00 34.35 91 GLY B CA 1
ATOM 1657 C C . GLY B 1 92 ? 2.151 34.218 101.583 1.00 34.72 91 GLY B C 1
ATOM 1658 O O . GLY B 1 92 ? 1.767 33.728 102.668 1.00 35.35 91 GLY B O 1
ATOM 1659 N N . ASP B 1 93 ? 2.187 35.548 101.345 1.00 32.60 92 ASP B N 1
ATOM 1660 C CA . ASP B 1 93 ? 1.809 36.491 102.407 1.00 31.93 92 ASP B CA 1
ATOM 1661 C C . ASP B 1 93 ? 0.346 36.200 102.764 1.00 29.14 92 ASP B C 1
ATOM 1662 O O . ASP B 1 93 ? -0.454 35.970 101.856 1.00 30.11 92 ASP B O 1
ATOM 1667 N N . THR B 1 94 ? -0.024 36.191 104.040 1.00 26.73 93 THR B N 1
ATOM 1668 C CA . THR B 1 94 ? -1.490 36.061 104.342 1.00 28.01 93 THR B CA 1
ATOM 1669 C C . THR B 1 94 ? -1.963 37.435 104.673 1.00 26.08 93 THR B C 1
ATOM 1670 O O . THR B 1 94 ? -1.391 38.047 105.550 1.00 25.24 93 THR B O 1
ATOM 1674 N N . LEU B 1 95 ? -3.063 37.862 104.046 1.00 24.79 94 LEU B N 1
ATOM 1675 C CA . LEU B 1 95 ? -3.518 39.267 104.106 1.00 22.39 94 LEU B CA 1
ATOM 1676 C C . LEU B 1 95 ? -4.915 39.294 104.751 1.00 23.38 94 LEU B C 1
ATOM 1677 O O . LEU B 1 95 ? -5.793 38.518 104.392 1.00 23.82 94 LEU B O 1
ATOM 1682 N N . THR B 1 96 ? -5.100 40.156 105.727 1.00 22.11 95 THR B N 1
ATOM 1683 C CA . THR B 1 96 ? -6.324 40.276 106.458 1.00 24.01 95 THR B CA 1
ATOM 1684 C C . THR B 1 96 ? -6.848 41.721 106.236 1.00 23.08 95 THR B C 1
ATOM 1685 O O . THR B 1 96 ? -6.114 42.684 106.470 1.00 23.33 95 THR B O 1
ATOM 1689 N N . ALA B 1 97 ? -8.060 41.834 105.735 1.00 21.32 96 ALA B N 1
ATOM 1690 C CA . ALA B 1 97 ? -8.750 43.130 105.512 1.00 20.95 96 ALA B CA 1
ATOM 1691 C C . ALA B 1 97 ? -9.852 43.247 106.567 1.00 19.88 96 ALA B C 1
ATOM 1692 O O . ALA B 1 97 ? -10.684 42.298 106.718 1.00 20.19 96 ALA B O 1
ATOM 1694 N N . THR B 1 98 ? -9.804 44.318 107.355 1.00 16.24 97 THR B N 1
ATOM 1695 C CA . THR B 1 98 ? -10.781 44.602 108.346 1.00 17.64 97 THR B CA 1
ATOM 1696 C C . THR B 1 98 ? -11.503 45.866 107.944 1.00 19.49 97 THR B C 1
ATOM 1697 O O . THR B 1 98 ? -10.863 46.896 107.734 1.00 19.18 97 THR B O 1
ATOM 1701 N N . ALA B 1 99 ? -12.832 45.806 107.945 1.00 18.52 98 ALA B N 1
ATOM 1702 C CA . ALA B 1 99 ? -13.623 46.932 107.531 1.00 17.11 98 ALA B CA 1
ATOM 1703 C C . ALA B 1 99 ? -14.449 47.362 108.723 1.00 19.30 98 ALA B C 1
ATOM 1704 O O . ALA B 1 99 ? -15.024 46.533 109.390 1.00 21.01 98 ALA B O 1
ATOM 1706 N N . GLN B 1 100 ? -14.540 48.653 109.025 1.00 17.77 99 GLN B N 1
ATOM 1707 C CA . GLN B 1 100 ? -15.228 49.146 110.208 1.00 18.30 99 GLN B CA 1
ATOM 1708 C C . GLN B 1 100 ? -16.076 50.337 109.731 1.00 17.00 99 GLN B C 1
ATOM 1709 O O . GLN B 1 100 ? -15.536 51.202 109.036 1.00 14.28 99 GLN B O 1
ATOM 1715 N N . VAL B 1 101 ? -17.332 50.392 110.132 1.00 17.73 100 VAL B N 1
ATOM 1716 C CA . VAL B 1 101 ? -18.220 51.540 109.844 1.00 16.11 100 VAL B CA 1
ATOM 1717 C C . VAL B 1 101 ? -17.668 52.792 110.634 1.00 17.03 100 VAL B C 1
ATOM 1718 O O . VAL B 1 101 ? -17.267 52.690 111.797 1.00 18.03 100 VAL B O 1
ATOM 1722 N N . ARG B 1 102 ? -17.524 53.914 109.940 1.00 16.74 101 ARG B N 1
ATOM 1723 C CA . ARG B 1 102 ? -17.327 55.276 110.577 1.00 17.28 101 ARG B CA 1
ATOM 1724 C C . ARG B 1 102 ? -18.626 56.091 110.603 1.00 18.46 101 ARG B C 1
ATOM 1725 O O . ARG B 1 102 ? -18.812 56.842 111.485 1.00 22.09 101 ARG B O 1
ATOM 1733 N N . HIS B 1 103 ? -19.513 55.920 109.637 1.00 18.89 102 HIS B N 1
ATOM 1734 C CA . HIS B 1 103 ? -20.814 56.529 109.609 1.00 18.28 102 HIS B CA 1
ATOM 1735 C C . HIS B 1 103 ? -21.809 55.650 108.800 1.00 18.44 102 HIS B C 1
ATOM 1736 O O . HIS B 1 103 ? -21.494 55.148 107.730 1.00 17.76 102 HIS B O 1
ATOM 1743 N N . GLN B 1 104 ? -23.037 55.534 109.263 1.00 20.91 103 GLN B N 1
ATOM 1744 C CA . GLN B 1 104 ? -24.057 54.841 108.466 1.00 23.00 103 GLN B CA 1
ATOM 1745 C C . GLN B 1 104 ? -25.360 55.637 108.674 1.00 25.31 103 GLN B C 1
ATOM 1746 O O . GLN B 1 104 ? -25.862 55.594 109.737 1.00 25.72 103 GLN B O 1
ATOM 1752 N N . GLY B 1 105 ? -25.817 56.413 107.682 1.00 28.05 104 GLY B N 1
ATOM 1753 C CA . GLY B 1 105 ? -27.115 57.071 107.670 1.00 29.43 104 GLY B CA 1
ATOM 1754 C C . GLY B 1 105 ? -28.160 56.120 107.139 1.00 32.34 104 GLY B C 1
ATOM 1755 O O . GLY B 1 105 ? -27.874 54.917 106.889 1.00 32.97 104 GLY B O 1
ATOM 1756 N N . LYS B 1 106 ? -29.366 56.634 106.923 1.00 33.67 105 LYS B N 1
ATOM 1757 C CA . LYS B 1 106 ? -30.424 55.811 106.302 1.00 36.57 105 LYS B CA 1
ATOM 1758 C C . LYS B 1 106 ? -30.109 55.393 104.879 1.00 35.68 105 LYS B C 1
ATOM 1759 O O . LYS B 1 106 ? -30.509 54.294 104.448 1.00 37.12 105 LYS B O 1
ATOM 1765 N N . GLN B 1 107 ? -29.450 56.261 104.139 1.00 34.19 106 GLN B N 1
ATOM 1766 C CA . GLN B 1 107 ? -29.104 55.992 102.752 1.00 34.67 106 GLN B CA 1
ATOM 1767 C C . GLN B 1 107 ? -27.605 55.772 102.529 1.00 33.16 106 GLN B C 1
ATOM 1768 O O . GLN B 1 107 ? -27.213 54.918 101.741 1.00 33.93 106 GLN B O 1
ATOM 1774 N N . THR B 1 108 ? -26.762 56.563 103.183 1.00 31.49 107 THR B N 1
ATOM 1775 C CA . THR B 1 108 ? -25.317 56.454 102.867 1.00 30.43 107 THR B CA 1
ATOM 1776 C C . THR B 1 108 ? -24.404 56.130 103.998 1.00 26.17 107 THR B C 1
ATOM 1777 O O . THR B 1 108 ? -24.686 56.447 105.131 1.00 24.56 107 THR B O 1
ATOM 1781 N N . GLY B 1 109 ? -23.227 55.562 103.693 1.00 24.12 108 GLY B N 1
ATOM 1782 C CA . GLY B 1 109 ? -22.330 55.245 104.783 1.00 21.76 108 GLY B CA 1
ATOM 1783 C C . GLY B 1 109 ? -20.866 55.429 104.437 1.00 20.06 108 GLY B C 1
ATOM 1784 O O . GLY B 1 109 ? -20.546 55.460 103.294 1.00 19.76 108 GLY B O 1
ATOM 1785 N N . VAL B 1 110 ? -20.035 55.600 105.440 1.00 18.32 109 VAL B N 1
ATOM 1786 C CA . VAL B 1 110 ? -18.587 55.581 105.273 1.00 17.42 109 VAL B CA 1
ATOM 1787 C C . VAL B 1 110 ? -17.922 54.400 106.072 1.00 14.48 109 VAL B C 1
ATOM 1788 O O . VAL B 1 110 ? -18.215 54.211 107.238 1.00 14.02 109 VAL B O 1
ATOM 1792 N N . TYR B 1 111 ? -16.999 53.688 105.420 1.00 14.52 110 TYR B N 1
ATOM 1793 C CA . TYR B 1 111 ? -16.376 52.447 105.998 1.00 14.97 110 TYR B CA 1
ATOM 1794 C C . TYR B 1 111 ? -14.890 52.562 105.719 1.00 16.13 110 TYR B C 1
ATOM 1795 O O . TYR B 1 111 ? -14.502 52.906 104.595 1.00 16.97 110 TYR B O 1
ATOM 1804 N N . ASP B 1 112 ? -14.104 52.249 106.733 1.00 17.64 111 ASP B N 1
ATOM 1805 C CA . ASP B 1 112 ? -12.644 52.272 106.660 1.00 18.82 111 ASP B CA 1
ATOM 1806 C C . ASP B 1 112 ? -12.226 50.821 106.623 1.00 18.31 111 ASP B C 1
ATOM 1807 O O . ASP B 1 112 ? -12.699 50.057 107.457 1.00 17.21 111 ASP B O 1
ATOM 1812 N N . ILE B 1 113 ? -11.281 50.505 105.742 1.00 18.69 112 ILE B N 1
ATOM 1813 C CA . ILE B 1 113 ? -10.806 49.150 105.642 1.00 19.36 112 ILE B CA 1
ATOM 1814 C C . ILE B 1 113 ? -9.259 49.226 105.791 1.00 20.36 112 ILE B C 1
ATOM 1815 O O . ILE B 1 113 ? -8.585 50.098 105.224 1.00 19.81 112 ILE B O 1
ATOM 1820 N N . GLU B 1 114 ? -8.683 48.301 106.533 1.00 21.67 113 GLU B N 1
ATOM 1821 C CA . GLU B 1 114 ? -7.211 48.226 106.565 1.00 21.29 113 GLU B CA 1
ATOM 1822 C C . GLU B 1 114 ? -6.808 46.811 106.184 1.00 21.61 113 GLU B C 1
ATOM 1823 O O . GLU B 1 114 ? -7.326 45.853 106.761 1.00 21.53 113 GLU B O 1
ATOM 1829 N N . ILE B 1 115 ? -5.778 46.684 105.350 1.00 22.39 114 ILE B N 1
ATOM 1830 C CA . ILE B 1 115 ? -5.191 45.402 105.015 1.00 22.22 114 ILE B CA 1
ATOM 1831 C C . ILE B 1 115 ? -3.779 45.250 105.652 1.00 23.49 114 ILE B C 1
ATOM 1832 O O . ILE B 1 115 ? -2.929 46.102 105.477 1.00 22.43 114 ILE B O 1
ATOM 1837 N N . VAL B 1 116 ? -3.594 44.154 106.373 1.00 20.79 115 VAL B N 1
ATOM 1838 C CA . VAL B 1 116 ? -2.451 43.903 107.210 1.00 23.40 115 VAL B CA 1
ATOM 1839 C C . VAL B 1 116 ? -1.939 42.536 106.803 1.00 22.42 115 VAL B C 1
ATOM 1840 O O . VAL B 1 116 ? -2.764 41.656 106.449 1.00 21.13 115 VAL B O 1
ATOM 1844 N N . ASN B 1 117 ? -0.607 42.361 106.767 1.00 22.18 116 ASN B N 1
ATOM 1845 C CA . ASN B 1 117 ? -0.071 41.057 106.443 1.00 21.35 116 ASN B CA 1
ATOM 1846 C C . ASN B 1 117 ? 0.225 40.237 107.675 1.00 21.34 116 ASN B C 1
ATOM 1847 O O . ASN B 1 117 ? -0.097 40.642 108.807 1.00 19.81 116 ASN B O 1
ATOM 1852 N N . GLN B 1 118 ? 0.811 39.040 107.477 1.00 22.94 117 GLN B N 1
ATOM 1853 C CA . GLN B 1 118 ? 1.031 38.166 108.622 1.00 25.72 117 GLN B CA 1
ATOM 1854 C C . GLN B 1 118 ? 2.122 38.764 109.593 1.00 27.62 117 GLN B C 1
ATOM 1855 O O . GLN B 1 118 ? 2.176 38.429 110.778 1.00 30.54 117 GLN B O 1
ATOM 1861 N N . GLN B 1 119 ? 2.949 39.688 109.160 1.00 27.55 118 GLN B N 1
ATOM 1862 C CA . GLN B 1 119 ? 3.883 40.303 110.130 1.00 27.59 118 GLN B CA 1
ATOM 1863 C C . GLN B 1 119 ? 3.210 41.451 110.877 1.00 28.01 118 GLN B C 1
ATOM 1864 O O . GLN B 1 119 ? 3.889 42.258 111.555 1.00 28.26 118 GLN B O 1
ATOM 1870 N N . GLN B 1 120 ? 1.897 41.621 110.688 1.00 27.10 119 GLN B N 1
ATOM 1871 C CA . GLN B 1 120 ? 1.187 42.785 111.226 1.00 26.63 119 GLN B CA 1
ATOM 1872 C C . GLN B 1 120 ? 1.664 44.108 110.625 1.00 24.75 119 GLN B C 1
ATOM 1873 O O . GLN B 1 120 ? 1.617 45.121 111.268 1.00 26.21 119 GLN B O 1
ATOM 1879 N N . LYS B 1 121 ? 2.109 44.100 109.395 1.00 24.33 120 LYS B N 1
ATOM 1880 C CA . LYS B 1 121 ? 2.450 45.329 108.739 1.00 26.49 120 LYS B CA 1
ATOM 1881 C C . LYS B 1 121 ? 1.263 45.721 107.833 1.00 25.13 120 LYS B C 1
ATOM 1882 O O . LYS B 1 121 ? 0.702 44.921 107.136 1.00 23.35 120 LYS B O 1
ATOM 1888 N N . THR B 1 122 ? 0.844 46.969 107.891 1.00 25.89 121 THR B N 1
ATOM 1889 C CA . THR B 1 122 ? -0.058 47.540 106.849 1.00 23.98 121 THR B CA 1
ATOM 1890 C C . THR B 1 122 ? 0.345 47.513 105.420 1.00 22.39 121 THR B C 1
ATOM 1891 O O . THR B 1 122 ? 1.314 48.116 105.011 1.00 23.75 121 THR B O 1
ATOM 1895 N N . VAL B 1 123 ? -0.471 46.847 104.621 1.00 19.99 122 VAL B N 1
ATOM 1896 C CA . VAL B 1 123 ? -0.288 46.791 103.232 1.00 19.05 122 VAL B CA 1
ATOM 1897 C C . VAL B 1 123 ? -1.008 47.934 102.507 1.00 20.30 122 VAL B C 1
ATOM 1898 O O . VAL B 1 123 ? -0.489 48.447 101.488 1.00 20.91 122 VAL B O 1
ATOM 1902 N N . ALA B 1 124 ? -2.188 48.313 103.005 1.00 18.41 123 ALA B N 1
ATOM 1903 C CA 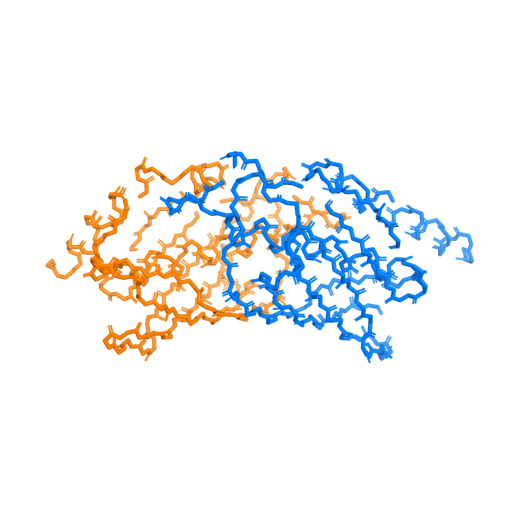. ALA B 1 124 ? -3.055 49.202 102.276 1.00 19.71 123 ALA B CA 1
ATOM 1904 C C . ALA B 1 124 ? -4.189 49.720 103.209 1.00 18.98 123 ALA B C 1
ATOM 1905 O O . ALA B 1 124 ? -4.582 49.033 104.203 1.00 18.98 123 ALA B O 1
ATOM 1907 N N . LEU B 1 125 ? -4.700 50.908 102.881 1.00 18.57 124 LEU B N 1
ATOM 1908 C CA . LEU B 1 125 ? -5.738 51.658 103.697 1.00 17.99 124 LEU B CA 1
ATOM 1909 C C . LEU B 1 125 ? -6.744 52.068 102.663 1.00 17.52 124 LEU B C 1
ATOM 1910 O O . LEU B 1 125 ? -6.381 52.419 101.545 1.00 17.80 124 LEU B O 1
ATOM 1915 N N . PHE B 1 126 ? -8.026 51.914 102.960 1.00 15.37 125 PHE B N 1
ATOM 1916 C CA . PHE B 1 126 ? -8.984 52.172 101.937 1.00 16.76 125 PHE B CA 1
ATOM 1917 C C . PHE B 1 126 ? -10.116 52.829 102.739 1.00 14.94 125 PHE B C 1
ATOM 1918 O O . PHE B 1 126 ? -10.253 52.590 103.928 1.00 13.55 125 PHE B O 1
ATOM 1926 N N . ARG B 1 127 ? -10.882 53.673 102.072 1.00 17.26 126 ARG B N 1
ATOM 1927 C CA . ARG B 1 127 ? -12.010 54.307 102.712 1.00 19.48 126 ARG B CA 1
ATOM 1928 C C . ARG B 1 127 ? -13.062 54.304 101.630 1.00 19.08 126 ARG B C 1
ATOM 1929 O O . ARG B 1 127 ? -12.847 54.673 100.491 1.00 21.40 126 ARG B O 1
ATOM 1937 N N . GLY B 1 128 ? -14.241 53.817 101.973 1.00 21.41 127 GLY B N 1
ATOM 1938 C CA . GLY B 1 128 ? -15.224 53.585 100.947 1.00 19.47 127 GLY B CA 1
ATOM 1939 C C . GLY B 1 128 ? -16.528 54.278 101.377 1.00 18.28 127 GLY B C 1
ATOM 1940 O O . GLY B 1 128 ? -16.890 54.321 102.541 1.00 17.80 127 GLY B O 1
ATOM 1941 N N . LYS B 1 129 ? -17.267 54.712 100.401 1.00 17.21 128 LYS B N 1
ATOM 1942 C CA . LYS B 1 129 ? -18.508 55.355 100.712 1.00 18.16 128 LYS B CA 1
ATOM 1943 C C . LYS B 1 129 ? -19.601 54.459 100.095 1.00 16.47 128 LYS B C 1
ATOM 1944 O O . LYS B 1 129 ? -19.478 54.064 98.972 1.00 16.76 128 LYS B O 1
ATOM 1950 N N . SER B 1 130 ? -20.663 54.160 100.817 1.00 19.40 129 SER B N 1
ATOM 1951 C CA . SER B 1 130 ? -21.684 53.231 100.270 1.00 19.72 129 SER B CA 1
ATOM 1952 C C . SER B 1 130 ? -23.007 53.956 100.094 1.00 20.02 129 SER B C 1
ATOM 1953 O O . SER B 1 130 ? -23.247 54.902 100.771 1.00 20.05 129 SER B O 1
ATOM 1956 N N . HIS B 1 131 ? -23.910 53.371 99.332 1.00 20.61 130 HIS B N 1
ATOM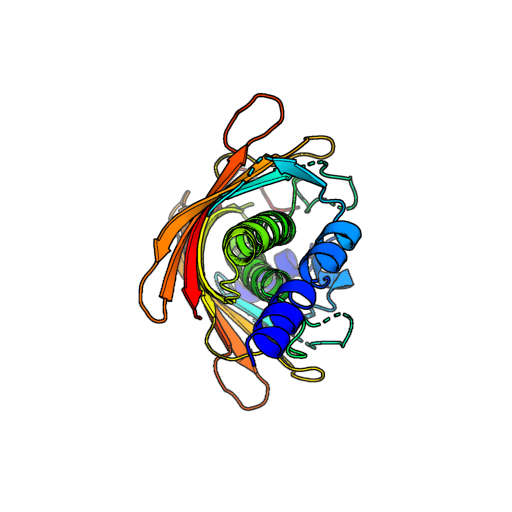 1957 C CA . HIS B 1 131 ? -25.199 53.955 98.993 1.00 24.65 130 HIS B CA 1
ATOM 1958 C C . HIS B 1 131 ? -26.191 52.756 99.038 1.00 22.68 130 HIS B C 1
ATOM 1959 O O . HIS B 1 131 ? -25.936 51.742 98.422 1.00 19.71 130 HIS B O 1
ATOM 1966 N N . ARG B 1 132 ? -27.232 52.846 99.825 1.00 24.24 131 ARG B N 1
ATOM 1967 C CA . ARG B 1 132 ? -28.245 51.729 99.789 1.00 28.68 131 ARG B CA 1
ATOM 1968 C C . ARG B 1 132 ? -29.097 51.823 98.544 1.00 29.68 131 ARG B C 1
ATOM 1969 O O . ARG B 1 132 ? -29.414 52.916 98.087 1.00 29.72 131 ARG B O 1
ATOM 1977 N N . ILE B 1 133 ? -29.425 50.705 97.955 1.00 32.71 132 ILE B N 1
ATOM 1978 C CA . ILE B 1 133 ? -29.971 50.691 96.605 1.00 35.95 132 ILE B CA 1
ATOM 1979 C C . ILE B 1 133 ? -31.418 50.125 96.675 1.00 39.86 132 ILE B C 1
ATOM 1980 O O . ILE B 1 133 ? -32.083 49.967 95.664 1.00 40.41 132 ILE B O 1
ATOM 1985 N N . GLY B 1 134 ? -31.883 49.805 97.873 1.00 42.72 133 GLY B N 1
ATOM 1986 C CA . GLY B 1 134 ? -33.257 49.385 98.042 1.00 46.08 133 GLY B CA 1
ATOM 1987 C C . GLY B 1 134 ? -33.424 47.894 98.225 1.00 47.25 133 GLY B C 1
ATOM 1988 O O . GLY B 1 134 ? -32.893 47.072 97.467 1.00 46.39 133 GLY B O 1
ATOM 1989 N N . GLY B 1 135 ? -34.193 47.563 99.266 1.00 51.04 134 GLY B N 1
ATOM 1990 C CA . GLY B 1 135 ? -34.498 46.179 99.612 1.00 53.77 134 GLY B CA 1
ATOM 1991 C C . GLY B 1 135 ? -33.307 45.533 100.291 1.00 55.90 134 GLY B C 1
ATOM 1992 O O . GLY B 1 135 ? -32.323 46.208 100.652 1.00 52.54 134 GLY B O 1
ATOM 1993 N N . THR B 1 136 ? -33.444 44.217 100.442 1.00 59.75 135 THR B N 1
ATOM 1994 C CA . THR B 1 136 ? -32.525 43.305 101.141 1.00 63.46 135 THR B CA 1
ATOM 1995 C C . THR B 1 136 ? -31.538 42.645 100.169 1.00 65.36 135 THR B C 1
ATOM 1996 O O . THR B 1 136 ? -31.664 42.793 98.928 1.00 66.08 135 THR B O 1
ATOM 2000 N N . ILE B 1 137 ? -30.570 41.917 100.736 1.00 67.60 136 ILE B N 1
ATOM 2001 C CA . ILE B 1 137 ? -29.265 41.654 100.069 1.00 69.05 136 ILE B CA 1
ATOM 2002 C C . ILE B 1 137 ? -29.377 40.433 99.145 1.00 71.54 136 ILE B C 1
ATOM 2003 O O . ILE B 1 137 ? -30.456 39.763 99.180 1.00 72.26 136 ILE B O 1
ATOM 2008 N N . THR B 1 138 ? -28.320 40.119 98.343 1.00 72.77 137 THR B N 1
ATOM 2009 C CA . THR B 1 138 ? -28.450 39.045 97.303 1.00 73.74 137 THR B CA 1
ATOM 2010 C C . THR B 1 138 ? -27.978 37.658 97.755 1.00 74.29 137 THR B C 1
ATOM 2011 O O . THR B 1 138 ? -28.747 36.695 97.684 1.00 74.78 137 THR B O 1
#

Secondary structure (DSSP, 8-state):
-HHHHHHHHHH--HHHHHHHHHT--B---TTEEEE--------TTSB--HHHHHHHHHHHHHHHHHTTT---EEEEEEEEE-S--BTT---EEEEEEEEE-SSEEEEEEEEE-TTS-EEEEEEEEEE-/-HHHHHHHHHH--TT-HHHHHTT--B---TTEEEE--------TTSB--HHHHHHHHHHHHHHHHHTTS--EEEEEEEEEE-SPPBTT---EEEEEEEEE-SSEEEEEEEEE-TTS-EEEEEEEEEEE-SS---

GO terms:
  GO:0016289 acyl-CoA hydrolase activity (F, IDA)

Foldseek 3Di:
DVVVLVVVLVVLVVLVVLCVVLVKAWDDAAQKTKIKFAAQVADPVQFDDPVSVVSNQVSRNSVSCSRVSRGWAFPDKDKDFDATHHGGWMKMKMKGWDADDPFKTKIKIWIATPVRHTGMIMITMIGD/DQQVLLVVQVVVVVPDVVCVVLVKAWDGGALKTKIKFDAQVADPVQFDDPVSVVVNQLVRVQSNVQSNFFHKHFPDKDKDFDDTHHGGWMKMKMKGWPADDPFKTKIKIWIATPVRHTGMIMITMMGGDDGGYD

CATH classification: 3.10.129.10